Protein AF-A0A661YJB2-F1 (afdb_monomer)

Nearest PDB structures (foldseek):
  7ylz-assembly1_A  TM=9.398E-01  e=4.877E-23  Streptomyces sp. RM72
  7ylz-assembly2_B  TM=9.406E-01  e=2.142E-22  Streptomyces sp. RM72
  1ct9-assembly1_D  TM=8.701E-01  e=1.507E-20  Escherichia coli
  1ct9-assembly1_A  TM=8.565E-01  e=1.475E-19  Escherichia coli
  6gq3-assembly2_B  TM=8.354E-01  e=5.606E-18  Homo sapiens

Sequence (244 aa):
MCGIAGIVDFHNNKPGIDIVKSMLQSISYRGPDECGIYHSRNATMGNVRLSIIDLVSGQQPLSDLTDRYWIVFNGEIFNFKELRQELEKDGCKLRTQSDTEVLVQLYARYGKECLGKLNGQFAFAIWDKQKEELFIARDRVGIRPLFYNITNGVFSFASEIKALFQQKSVNRELQAESLAQIYTFWSAITPNTAFKDIFELSPGHYLVFNKDGLKIEKYWELEFDNRYESLSFNDALEQFNELL

Radius of gyration: 18.96 Å; Cα contacts (8 Å, |Δi|>4): 510; chains: 1; bounding box: 47×52×45 Å

Mean predicted aligned error: 4.59 Å

Secondary structure (DSSP, 8-state):
--EEEEEEESSSS---HHHHHHHHHHTGGG-BSEEEEEE-SSEEEEEEE---S-TTT--SSEE-TTS-EEEEEEEEETTHHHHHHHHHHTT---SSS-HHHHHHHHHHHHGGGGGGG--EEEEEEEEETTTTEEEEEE-TT--S--EEEEETTEEEEESSHHHHTTSTTS---B-HHHHHHHHHHSSPPTTB-SBTTEEEPPTTEEEEEETTEEEEEE-------GGGTT--HHHHHHHHHHH-

Solvent-accessible surface area (backbone atoms only — not comparable to full-atom values): 13125 Å² total; per-residue (Å²): 90,36,27,32,34,30,33,38,21,80,81,79,54,60,32,55,61,68,46,48,52,49,20,41,59,73,42,27,88,36,5,79,77,43,77,29,71,42,80,52,59,38,39,23,38,22,29,16,33,45,76,80,65,44,84,82,62,50,65,47,48,37,58,29,99,80,68,42,40,39,34,32,69,20,65,51,51,75,51,33,68,61,54,38,50,55,44,42,76,74,68,49,82,78,92,55,82,24,47,67,54,46,50,41,45,40,33,74,74,48,46,79,66,35,61,81,73,65,45,58,42,25,23,37,40,35,38,33,67,84,79,56,33,38,39,35,42,30,20,65,83,38,80,29,55,42,28,35,35,70,54,95,79,30,40,36,39,19,43,45,67,75,27,55,59,55,40,90,83,51,65,92,45,71,27,69,69,29,42,53,34,28,77,72,70,78,41,41,65,70,43,48,31,59,34,48,77,36,33,35,66,42,47,8,23,35,36,40,40,41,96,92,44,80,48,75,48,76,81,47,77,91,79,91,68,72,86,60,74,84,56,51,71,67,58,48,50,51,55,51,62,74,73,109

pLDDT: mean 93.57, std 7.4, range [60.22, 98.88]

Structure (mmCIF, N/CA/C/O backbone):
data_AF-A0A661YJB2-F1
#
_entry.id   AF-A0A661YJB2-F1
#
loop_
_atom_site.group_PDB
_atom_site.id
_atom_site.type_symbol
_atom_site.label_atom_id
_atom_site.label_alt_id
_atom_site.label_comp_id
_atom_site.label_asym_id
_atom_site.label_entity_id
_atom_site.label_seq_id
_atom_site.pdbx_PDB_ins_code
_atom_site.Cartn_x
_atom_site.Cartn_y
_atom_site.Cartn_z
_atom_site.occupancy
_atom_site.B_iso_or_equiv
_atom_site.auth_seq_id
_atom_site.auth_comp_id
_atom_site.auth_asym_id
_atom_site.auth_atom_id
_atom_site.pdbx_PDB_model_num
ATOM 1 N N . MET A 1 1 ? 8.022 -7.456 9.785 1.00 79.69 1 MET A N 1
ATOM 2 C CA . MET A 1 1 ? 7.247 -6.375 9.127 1.00 79.69 1 MET A CA 1
ATOM 3 C C . MET A 1 1 ? 6.278 -7.044 8.179 1.00 79.69 1 MET A C 1
ATOM 5 O O . MET A 1 1 ? 6.774 -7.778 7.356 1.00 79.69 1 MET A O 1
ATOM 9 N N . CYS A 1 2 ? 4.972 -6.803 8.203 1.00 91.62 2 CYS A N 1
ATOM 10 C CA . CYS A 1 2 ? 4.044 -7.462 7.267 1.00 91.62 2 CYS A CA 1
ATOM 11 C C . CYS A 1 2 ? 4.393 -7.204 5.787 1.00 91.62 2 CYS A C 1
ATOM 13 O O . CYS A 1 2 ? 4.967 -6.177 5.458 1.00 91.62 2 CYS A O 1
ATOM 15 N N . GLY A 1 3 ? 4.061 -8.102 4.868 1.00 96.62 3 GLY A N 1
ATOM 16 C CA . GLY A 1 3 ? 4.155 -7.870 3.422 1.00 96.62 3 GLY A CA 1
ATOM 17 C C . GLY A 1 3 ? 2.764 -7.818 2.810 1.00 96.62 3 GLY A C 1
ATOM 18 O O . GLY A 1 3 ? 1.914 -8.602 3.211 1.00 96.62 3 GLY A O 1
ATOM 19 N N . ILE A 1 4 ? 2.531 -6.930 1.848 1.00 98.38 4 ILE A N 1
ATOM 20 C CA . ILE A 1 4 ? 1.269 -6.854 1.098 1.00 98.38 4 ILE A CA 1
ATOM 21 C C . ILE A 1 4 ? 1.524 -7.073 -0.388 1.00 98.38 4 ILE A C 1
ATOM 23 O O . ILE A 1 4 ? 2.594 -6.720 -0.891 1.00 98.38 4 ILE A O 1
ATOM 27 N N . ALA A 1 5 ? 0.552 -7.659 -1.080 1.00 98.50 5 ALA A N 1
ATOM 28 C CA . ALA A 1 5 ? 0.568 -7.830 -2.527 1.00 98.50 5 ALA A CA 1
ATOM 29 C C . ALA A 1 5 ? -0.856 -7.890 -3.086 1.00 98.50 5 ALA A C 1
ATOM 31 O O . ALA A 1 5 ? -1.776 -8.350 -2.409 1.00 98.50 5 ALA A O 1
ATOM 32 N N . GLY A 1 6 ? -1.040 -7.481 -4.337 1.00 97.94 6 GLY A N 1
ATOM 33 C CA . GLY A 1 6 ? -2.331 -7.611 -4.995 1.00 97.94 6 GLY A CA 1
ATOM 34 C C . GLY A 1 6 ? -2.306 -7.307 -6.483 1.00 97.94 6 GLY A C 1
ATOM 35 O O . GLY A 1 6 ? -1.339 -6.761 -7.012 1.00 97.94 6 GLY A O 1
ATOM 36 N N . ILE A 1 7 ? -3.388 -7.708 -7.145 1.00 97.25 7 ILE A N 1
ATOM 37 C CA . ILE A 1 7 ? -3.630 -7.580 -8.579 1.00 97.25 7 ILE A CA 1
ATOM 38 C C . ILE A 1 7 ? -5.062 -7.091 -8.795 1.00 97.25 7 ILE A C 1
ATOM 40 O O . ILE A 1 7 ? -5.995 -7.626 -8.189 1.00 97.25 7 ILE A O 1
ATOM 44 N N . VAL A 1 8 ? -5.227 -6.127 -9.701 1.00 96.81 8 VAL A N 1
ATOM 45 C CA . VAL A 1 8 ? -6.521 -5.686 -10.230 1.00 96.81 8 VAL A CA 1
ATOM 46 C C . VAL A 1 8 ? -6.528 -5.828 -11.751 1.00 96.81 8 VAL A C 1
ATOM 48 O O . VAL A 1 8 ? -5.632 -5.328 -12.430 1.00 96.81 8 VAL A O 1
ATOM 51 N N . ASP A 1 9 ? -7.534 -6.525 -12.278 1.00 94.12 9 ASP A N 1
ATOM 52 C CA . ASP A 1 9 ? -7.708 -6.808 -13.708 1.00 94.12 9 ASP A CA 1
ATOM 53 C C . ASP A 1 9 ? -9.186 -6.655 -14.103 1.00 94.12 9 ASP A C 1
ATOM 55 O O . ASP A 1 9 ? -10.029 -7.469 -13.720 1.00 94.12 9 ASP A O 1
ATOM 59 N N . PHE A 1 10 ? -9.485 -5.622 -14.897 1.00 89.44 10 PHE A N 1
ATOM 60 C CA . PHE A 1 10 ? -10.825 -5.348 -15.431 1.00 89.44 10 PHE A CA 1
ATOM 61 C C . PHE A 1 10 ? -11.110 -6.043 -16.772 1.00 89.44 10 PHE A C 1
ATOM 63 O O . PHE A 1 10 ? -12.262 -6.108 -17.201 1.00 89.44 10 PHE A O 1
ATOM 70 N N . HIS A 1 11 ? -10.086 -6.558 -17.456 1.00 81.88 11 HIS A N 1
ATOM 71 C CA . HIS A 1 11 ? -10.212 -7.099 -18.808 1.00 81.88 11 HIS A CA 1
ATOM 72 C C . HIS A 1 11 ? -10.556 -8.589 -18.792 1.00 81.88 11 HIS A C 1
ATOM 74 O O . HIS A 1 11 ? -11.517 -9.007 -19.440 1.00 81.88 11 HIS A O 1
ATOM 80 N N . ASN A 1 12 ? -9.823 -9.396 -18.020 1.00 72.94 12 ASN A N 1
ATOM 81 C CA . ASN A 1 12 ? -10.020 -10.851 -18.006 1.00 72.94 12 ASN A CA 1
ATOM 82 C C . ASN A 1 12 ? -10.929 -11.342 -16.867 1.00 72.94 12 ASN A C 1
ATOM 84 O O . ASN A 1 12 ? -11.208 -12.540 -16.794 1.00 72.94 12 ASN A O 1
ATOM 88 N N . ASN A 1 13 ? -11.422 -10.438 -16.002 1.00 63.94 13 ASN A N 1
ATOM 89 C CA . ASN A 1 13 ? -12.359 -10.713 -14.895 1.00 63.94 13 ASN A CA 1
ATOM 90 C C . ASN A 1 13 ? -11.939 -11.883 -13.972 1.00 63.94 13 ASN A C 1
ATOM 92 O O . ASN A 1 13 ? -12.793 -12.548 -13.379 1.00 63.94 13 ASN A O 1
ATOM 96 N N . LYS A 1 14 ? -10.636 -12.193 -13.901 1.00 68.62 14 LYS A N 1
ATOM 97 C CA . LYS A 1 14 ? -10.064 -13.259 -13.065 1.00 68.62 14 LYS A CA 1
ATOM 98 C C . LYS A 1 14 ? -8.655 -12.874 -12.601 1.00 68.62 14 LYS A C 1
ATOM 100 O O . LYS A 1 14 ? -7.675 -13.407 -13.128 1.00 68.62 14 LYS A O 1
ATOM 105 N N . PRO A 1 15 ? -8.520 -11.980 -11.608 1.00 72.44 15 PRO A N 1
ATOM 106 C CA . PRO A 1 15 ? -7.233 -11.737 -10.971 1.00 72.44 15 PRO A CA 1
ATOM 107 C C . PRO A 1 15 ? -6.724 -13.057 -10.378 1.00 72.44 15 PRO A C 1
ATOM 109 O O . PRO A 1 15 ? -7.391 -13.693 -9.558 1.00 72.44 15 PRO A O 1
ATOM 112 N N . GLY A 1 16 ? -5.554 -13.504 -10.834 1.00 81.81 16 GLY A N 1
ATOM 113 C CA . GLY A 1 16 ? -5.042 -14.838 -10.529 1.00 81.81 16 GLY A CA 1
ATOM 114 C C . GLY A 1 16 ? -4.732 -15.011 -9.044 1.00 81.81 16 GLY A C 1
ATOM 115 O O . GLY A 1 16 ? -3.684 -14.561 -8.585 1.00 81.81 16 GLY A O 1
ATOM 116 N N . ILE A 1 17 ? -5.610 -15.705 -8.307 1.00 92.69 17 ILE A N 1
ATOM 117 C CA . ILE A 1 17 ? -5.379 -16.088 -6.902 1.00 92.69 17 ILE A CA 1
ATOM 118 C C . ILE A 1 17 ? -4.025 -16.780 -6.750 1.00 92.69 17 ILE A C 1
ATOM 120 O O . ILE A 1 17 ? -3.274 -16.460 -5.834 1.00 92.69 17 ILE A O 1
ATOM 124 N N . ASP A 1 18 ? -3.692 -17.690 -7.664 1.00 94.38 18 ASP A N 1
ATOM 125 C CA . ASP A 1 18 ? -2.432 -18.431 -7.610 1.00 94.38 18 ASP A CA 1
ATOM 126 C C . ASP A 1 18 ? -1.216 -17.528 -7.824 1.00 94.38 18 ASP A C 1
ATOM 128 O O . ASP A 1 18 ? -0.192 -17.720 -7.176 1.00 94.38 18 ASP A O 1
ATOM 132 N N . ILE A 1 19 ? -1.349 -16.484 -8.649 1.00 95.12 19 ILE A N 1
ATOM 133 C CA . ILE A 1 19 ? -0.287 -15.492 -8.830 1.00 95.12 19 ILE A CA 1
ATOM 134 C C . ILE A 1 19 ? -0.084 -14.729 -7.523 1.00 95.12 19 ILE A C 1
ATOM 136 O O . ILE A 1 19 ? 1.041 -14.669 -7.038 1.00 95.12 19 ILE A O 1
ATOM 140 N N . VAL A 1 20 ? -1.152 -14.215 -6.901 1.00 97.06 20 VAL A N 1
ATOM 141 C CA . VAL A 1 20 ? -1.042 -13.505 -5.614 1.00 97.06 20 VAL A CA 1
ATOM 142 C C . VAL A 1 20 ? -0.500 -14.421 -4.513 1.00 97.06 20 VAL A C 1
ATOM 144 O O . VAL A 1 20 ? 0.343 -13.989 -3.733 1.00 97.06 20 VAL A O 1
ATOM 147 N N . LYS A 1 21 ? -0.869 -15.708 -4.481 1.00 96.75 21 LYS A N 1
ATOM 148 C CA . LYS A 1 21 ? -0.242 -16.690 -3.578 1.00 96.75 21 LYS A CA 1
ATOM 149 C C . LYS A 1 21 ? 1.268 -16.780 -3.796 1.00 96.75 21 LYS A C 1
ATOM 151 O O . LYS A 1 21 ? 2.014 -16.714 -2.823 1.00 96.75 21 LYS A O 1
ATOM 156 N N . SER A 1 22 ? 1.731 -16.882 -5.043 1.00 97.25 22 SER A N 1
ATOM 157 C CA . SER A 1 22 ? 3.167 -16.884 -5.356 1.00 97.25 22 SER A CA 1
ATOM 158 C C . SER A 1 22 ? 3.845 -15.564 -4.975 1.00 97.25 22 SER A C 1
ATOM 160 O O . SER A 1 22 ? 4.950 -15.582 -4.428 1.00 97.25 22 SER A O 1
ATOM 162 N N . MET A 1 23 ? 3.184 -14.420 -5.201 1.00 98.00 23 MET A N 1
ATOM 163 C CA . MET A 1 23 ? 3.665 -13.100 -4.773 1.00 98.00 23 MET A CA 1
ATOM 164 C C . MET A 1 23 ? 3.906 -13.090 -3.262 1.00 98.00 23 MET A C 1
ATOM 166 O O . MET A 1 23 ? 5.022 -12.807 -2.829 1.00 98.00 23 MET A O 1
ATOM 170 N N . LEU A 1 24 ? 2.898 -13.475 -2.474 1.00 97.81 24 LEU A N 1
ATOM 171 C CA . LEU A 1 24 ? 2.963 -13.542 -1.013 1.00 97.81 24 LEU A CA 1
ATOM 172 C C . LEU A 1 24 ? 4.014 -14.542 -0.525 1.00 97.81 24 LEU A C 1
ATOM 174 O O . LEU A 1 24 ? 4.786 -14.221 0.373 1.00 97.81 24 LEU A O 1
ATOM 178 N N . GLN A 1 25 ? 4.114 -15.715 -1.155 1.00 96.94 25 GLN A N 1
ATOM 179 C CA . GLN A 1 25 ? 5.126 -16.716 -0.819 1.00 96.94 25 GLN A CA 1
ATOM 180 C C . GLN A 1 25 ? 6.550 -16.172 -0.998 1.00 96.94 25 GLN A C 1
ATOM 182 O O . GLN A 1 25 ? 7.409 -16.434 -0.159 1.00 96.94 25 GLN A O 1
ATOM 187 N N . SER A 1 26 ? 6.803 -15.381 -2.046 1.00 97.69 26 SER A N 1
ATOM 188 C CA . SER A 1 26 ? 8.125 -14.786 -2.288 1.00 97.69 26 SER A CA 1
ATOM 189 C C . SER A 1 26 ? 8.539 -13.764 -1.221 1.00 97.69 26 SER A C 1
ATOM 191 O O . SER A 1 26 ? 9.731 -13.534 -1.014 1.00 97.69 26 SER A O 1
ATOM 193 N N . ILE A 1 27 ? 7.569 -13.169 -0.520 1.00 97.25 27 ILE A N 1
ATOM 194 C CA . ILE A 1 27 ? 7.787 -12.184 0.546 1.00 97.25 27 ILE A CA 1
ATOM 195 C C . ILE A 1 27 ? 7.417 -12.721 1.935 1.00 97.25 27 ILE A C 1
ATOM 197 O O . ILE A 1 27 ? 7.373 -11.945 2.883 1.00 97.25 27 ILE A O 1
ATOM 201 N N . SER A 1 28 ? 7.196 -14.029 2.090 1.00 96.00 28 SER A N 1
ATOM 202 C CA . SER A 1 28 ? 6.707 -14.650 3.335 1.00 96.00 28 SER A CA 1
ATOM 203 C C . SER A 1 28 ? 7.589 -14.379 4.554 1.00 96.00 28 SER A C 1
ATOM 205 O O . SER A 1 28 ? 7.083 -14.187 5.653 1.00 96.00 28 SER A O 1
ATOM 207 N N . TYR A 1 29 ? 8.901 -14.258 4.348 1.00 94.81 29 TYR A N 1
ATOM 208 C CA . TYR A 1 29 ? 9.882 -13.927 5.386 1.00 94.81 29 TYR A CA 1
ATOM 209 C C . TYR A 1 29 ? 9.594 -12.605 6.122 1.00 94.81 29 TYR A C 1
ATOM 211 O O . TYR A 1 29 ? 10.070 -12.394 7.234 1.00 94.81 29 TYR A O 1
ATOM 219 N N . ARG A 1 30 ? 8.820 -11.704 5.504 1.00 94.12 30 ARG A N 1
ATOM 220 C CA . ARG A 1 30 ? 8.368 -10.450 6.109 1.00 94.12 30 ARG A CA 1
ATOM 221 C C . ARG A 1 30 ? 7.406 -10.715 7.278 1.00 94.12 30 ARG A C 1
ATOM 223 O O . ARG A 1 30 ? 7.523 -10.084 8.335 1.00 94.12 30 ARG A O 1
ATOM 230 N N . GLY A 1 31 ? 6.492 -11.665 7.091 1.00 89.44 31 GLY A N 1
ATOM 231 C CA . GLY A 1 31 ? 5.415 -11.996 8.017 1.00 89.44 31 GLY A CA 1
ATOM 232 C C . GLY A 1 31 ? 5.154 -13.501 8.078 1.00 89.44 31 GLY A C 1
ATOM 233 O O . GLY A 1 31 ? 4.246 -13.971 7.399 1.00 89.44 31 GLY A O 1
ATOM 234 N N . PRO A 1 32 ? 5.949 -14.255 8.854 1.00 85.62 32 PRO A N 1
ATOM 235 C CA . PRO A 1 32 ? 5.877 -15.714 8.886 1.00 85.62 32 PRO A CA 1
ATOM 236 C C . PRO A 1 32 ? 4.665 -16.270 9.649 1.00 85.62 32 PRO A C 1
ATOM 238 O O . PRO A 1 32 ? 4.420 -17.472 9.563 1.00 85.62 32 PRO A O 1
ATOM 241 N N . ASP A 1 33 ? 3.925 -15.439 10.387 1.00 85.56 33 ASP A N 1
ATOM 242 C CA . ASP A 1 33 ? 2.924 -15.921 11.345 1.00 85.56 33 ASP A CA 1
ATOM 243 C C . ASP A 1 33 ? 1.587 -16.238 10.674 1.00 85.56 33 ASP A C 1
ATOM 245 O O . ASP A 1 33 ? 0.952 -17.242 10.989 1.00 85.56 33 ASP A O 1
ATOM 249 N N . GLU A 1 34 ? 1.149 -15.391 9.739 1.00 85.69 34 GLU A N 1
ATOM 250 C CA . GLU A 1 34 ? -0.146 -15.546 9.073 1.00 85.69 34 GLU A CA 1
ATOM 251 C C . GLU A 1 34 ? -0.078 -15.129 7.602 1.00 85.69 34 GLU A C 1
ATOM 253 O O . GLU A 1 34 ? 0.704 -14.261 7.210 1.00 85.69 34 GLU A O 1
ATOM 258 N N . CYS A 1 35 ? -0.947 -15.721 6.785 1.00 91.62 35 CYS A N 1
ATOM 259 C CA . CYS A 1 35 ? -1.147 -15.356 5.389 1.00 91.62 35 CYS A CA 1
ATOM 260 C C . CYS A 1 35 ? -2.645 -15.336 5.090 1.00 91.62 35 CYS A C 1
ATOM 262 O O . CYS A 1 35 ? -3.350 -16.298 5.401 1.00 91.62 35 CYS A O 1
ATOM 264 N N . GLY A 1 36 ? -3.121 -14.259 4.472 1.00 94.44 36 GLY A N 1
ATOM 265 C CA . GLY A 1 36 ? -4.521 -14.104 4.103 1.00 94.44 36 GLY A CA 1
ATOM 266 C C . GLY A 1 36 ? -4.681 -13.560 2.693 1.00 94.44 36 GLY A C 1
ATOM 267 O O . GLY A 1 36 ? -3.819 -12.847 2.175 1.00 94.44 36 GLY A O 1
ATOM 268 N N . ILE A 1 37 ? -5.800 -13.918 2.061 1.00 96.69 37 ILE A N 1
ATOM 269 C CA . ILE A 1 37 ? -6.153 -13.487 0.709 1.00 96.69 37 ILE A CA 1
ATOM 270 C C . ILE A 1 37 ? -7.626 -13.105 0.671 1.00 96.69 37 ILE A C 1
ATOM 272 O O . ILE A 1 37 ? -8.501 -13.872 1.064 1.00 96.69 37 ILE A O 1
ATOM 276 N N . TYR A 1 38 ? -7.877 -11.935 0.110 1.00 96.88 38 TYR A N 1
ATOM 277 C CA . TYR A 1 38 ? -9.169 -11.469 -0.338 1.00 96.88 38 TYR A CA 1
ATOM 278 C C . TYR A 1 38 ? -9.232 -11.628 -1.855 1.00 96.88 38 TYR A C 1
ATOM 280 O O . TYR A 1 38 ? -8.298 -11.264 -2.575 1.00 96.88 38 TYR A O 1
ATOM 288 N N . HIS A 1 39 ? -10.346 -12.163 -2.343 1.00 95.44 39 HIS A N 1
ATOM 289 C CA . HIS A 1 39 ? -10.580 -12.366 -3.762 1.00 95.44 39 HIS A CA 1
ATOM 290 C C . HIS A 1 39 ? -11.987 -11.926 -4.151 1.00 95.44 39 HIS A C 1
ATOM 292 O O . HIS A 1 39 ? -12.970 -12.221 -3.472 1.00 95.44 39 HIS A O 1
ATOM 298 N N . SER A 1 40 ? -12.068 -11.248 -5.288 1.00 93.50 40 SER A N 1
ATOM 299 C CA . SER A 1 40 ? -13.297 -10.837 -5.948 1.00 93.50 40 SER A CA 1
ATOM 300 C C . SER A 1 40 ? -13.124 -10.909 -7.463 1.00 93.50 40 SER A C 1
ATOM 302 O O . SER A 1 40 ? -12.059 -11.265 -7.965 1.00 93.50 40 SER A O 1
ATOM 304 N N . ARG A 1 41 ? -14.173 -10.534 -8.200 1.00 91.56 41 ARG A N 1
ATOM 305 C CA . ARG A 1 41 ? -14.190 -10.565 -9.666 1.00 91.56 41 ARG A CA 1
ATOM 306 C C . ARG A 1 41 ? -13.016 -9.817 -10.311 1.00 91.56 41 ARG A C 1
ATOM 308 O O . ARG A 1 41 ? -12.425 -10.347 -11.242 1.00 91.56 41 ARG A O 1
ATOM 315 N N . ASN A 1 42 ? -12.690 -8.621 -9.817 1.00 94.81 42 ASN A N 1
ATOM 316 C CA . ASN A 1 42 ? -11.701 -7.736 -10.448 1.00 94.81 42 ASN A CA 1
ATOM 317 C C . ASN A 1 42 ? -10.451 -7.507 -9.595 1.00 94.81 42 ASN A C 1
ATOM 319 O O . ASN A 1 42 ? -9.442 -7.072 -10.136 1.00 94.81 42 ASN A O 1
ATOM 323 N N . ALA A 1 43 ? -10.475 -7.835 -8.298 1.00 96.62 43 ALA A N 1
ATOM 324 C CA . ALA A 1 43 ? -9.329 -7.667 -7.406 1.00 96.62 43 ALA A CA 1
ATOM 325 C C . ALA A 1 43 ? -9.011 -8.931 -6.596 1.00 96.62 43 ALA A C 1
ATOM 327 O O . ALA A 1 43 ? -9.908 -9.538 -6.002 1.00 96.62 43 ALA A O 1
ATOM 328 N N . THR A 1 44 ? -7.722 -9.263 -6.510 1.00 97.62 44 THR A N 1
ATOM 329 C CA . THR A 1 44 ? -7.161 -10.194 -5.522 1.00 97.62 44 THR A CA 1
ATOM 330 C C . THR A 1 44 ? -6.074 -9.467 -4.749 1.00 97.62 44 THR A C 1
ATOM 332 O O . THR A 1 44 ? -5.139 -8.948 -5.350 1.00 97.62 44 THR A O 1
ATOM 335 N N . MET A 1 45 ? -6.158 -9.449 -3.424 1.00 97.81 45 MET A N 1
ATOM 336 C CA . MET A 1 45 ? -5.154 -8.829 -2.558 1.00 97.81 45 MET A CA 1
ATOM 337 C C . MET A 1 45 ? -4.881 -9.735 -1.372 1.00 97.81 45 MET A C 1
ATOM 339 O O . MET A 1 45 ? -5.752 -10.492 -0.95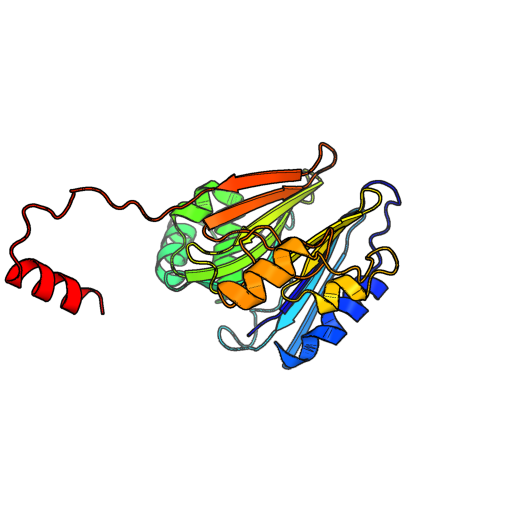2 1.00 97.81 45 MET A O 1
ATOM 343 N N . GLY A 1 46 ? -3.695 -9.648 -0.800 1.00 97.31 46 GLY A N 1
ATOM 344 C CA . GLY A 1 46 ? -3.378 -10.389 0.403 1.00 97.31 46 GLY A CA 1
ATOM 345 C C . GLY A 1 46 ? -2.182 -9.827 1.136 1.00 97.31 46 GLY A C 1
ATOM 346 O O . GLY A 1 46 ? -1.537 -8.864 0.704 1.00 97.31 46 GLY A O 1
ATOM 347 N N . ASN A 1 47 ? -1.895 -10.455 2.263 1.00 96.62 47 ASN A N 1
ATOM 348 C CA . ASN A 1 47 ? -0.793 -10.082 3.123 1.00 96.62 47 ASN A CA 1
ATOM 349 C C . ASN A 1 47 ? -0.152 -11.312 3.764 1.00 96.62 47 ASN A C 1
ATOM 351 O O 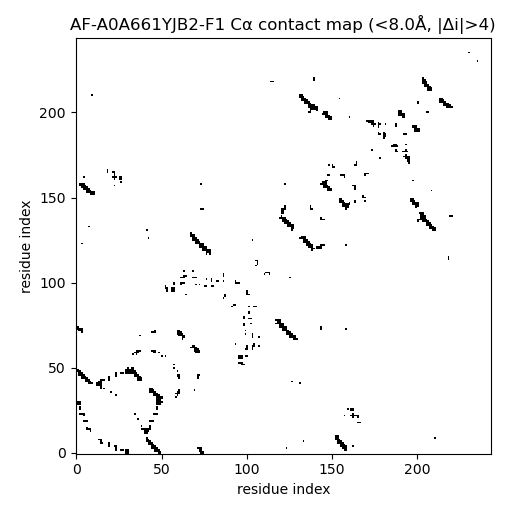. ASN A 1 47 ? -0.787 -12.346 3.955 1.00 96.62 47 ASN A O 1
ATOM 355 N N . VAL A 1 48 ? 1.106 -11.139 4.145 1.00 94.00 48 VAL A N 1
ATOM 356 C CA . VAL A 1 48 ? 1.832 -11.986 5.089 1.00 94.00 48 VAL A CA 1
ATOM 357 C C . VAL A 1 48 ? 2.088 -11.153 6.338 1.00 94.00 48 VAL A C 1
ATOM 359 O O . VAL A 1 48 ? 2.505 -9.997 6.231 1.00 94.00 48 VAL A O 1
ATOM 362 N N . ARG A 1 49 ? 1.775 -11.671 7.523 1.00 86.00 49 ARG A N 1
ATOM 363 C CA . ARG A 1 49 ? 1.719 -10.882 8.760 1.00 86.00 49 ARG A CA 1
ATOM 364 C C . ARG A 1 49 ? 2.801 -11.308 9.743 1.00 86.00 49 ARG A C 1
ATOM 366 O O . ARG A 1 49 ? 3.010 -12.494 9.970 1.00 86.00 49 ARG A O 1
ATOM 373 N N . LEU A 1 50 ? 3.494 -10.320 10.306 1.00 82.38 50 LEU A N 1
ATOM 374 C CA . LEU A 1 50 ? 4.255 -10.484 11.543 1.00 82.38 50 LEU A CA 1
ATOM 375 C C . LEU A 1 50 ? 3.376 -9.912 12.653 1.00 82.38 50 LEU A C 1
ATOM 377 O O . LEU A 1 50 ? 3.058 -8.722 12.632 1.00 82.38 50 LEU A O 1
ATOM 381 N N . SER A 1 51 ? 2.941 -10.758 13.570 1.00 76.50 51 SER A N 1
ATOM 382 C CA . SER A 1 51 ? 1.944 -10.422 14.576 1.00 76.50 51 SER A CA 1
ATOM 383 C C . SER A 1 51 ? 2.601 -9.629 15.708 1.00 76.50 51 SER A C 1
ATOM 385 O O . SER A 1 51 ? 3.194 -10.203 16.614 1.00 76.50 51 SER A O 1
ATOM 387 N N . ILE A 1 52 ? 2.526 -8.294 15.637 1.00 67.00 52 ILE A N 1
ATOM 388 C CA . ILE A 1 52 ? 3.066 -7.379 16.664 1.00 67.00 52 ILE A CA 1
ATOM 389 C C . ILE A 1 52 ? 1.936 -6.803 17.536 1.00 67.00 52 ILE A C 1
ATOM 391 O O . ILE A 1 52 ? 2.015 -6.850 18.760 1.00 67.00 52 ILE A O 1
ATOM 395 N N . ILE A 1 53 ? 0.864 -6.297 16.914 1.00 61.81 53 ILE A N 1
ATOM 396 C CA . ILE A 1 53 ? -0.314 -5.719 17.586 1.00 61.81 53 ILE A CA 1
ATOM 397 C C . ILE A 1 53 ? -1.532 -6.605 17.315 1.00 61.81 53 ILE A C 1
ATOM 399 O O . ILE A 1 53 ? -1.774 -6.961 16.163 1.00 61.81 53 ILE A O 1
ATOM 403 N N . ASP A 1 54 ? -2.301 -6.919 18.364 1.00 60.22 54 ASP A N 1
ATOM 404 C CA . ASP A 1 54 ? -3.506 -7.768 18.331 1.00 60.22 54 ASP A CA 1
ATOM 405 C C . ASP A 1 54 ? -3.260 -9.143 17.681 1.00 60.22 54 ASP A C 1
ATOM 407 O O . ASP A 1 54 ? -3.600 -9.403 16.526 1.00 60.22 54 ASP A O 1
ATOM 411 N N . LEU A 1 55 ? -2.646 -10.044 18.450 1.00 63.97 55 LEU A N 1
ATOM 412 C CA . LEU A 1 55 ? -2.251 -11.386 18.007 1.00 63.97 55 LEU A CA 1
ATOM 413 C C . LEU A 1 55 ? -3.430 -12.287 17.599 1.00 63.97 55 LEU A C 1
ATOM 415 O O . LEU A 1 55 ? -3.189 -13.326 16.997 1.00 63.97 55 LEU A O 1
ATOM 419 N N . VAL A 1 56 ? -4.673 -11.929 17.942 1.00 62.41 56 VAL A N 1
ATOM 420 C CA . VAL A 1 56 ? -5.825 -12.841 17.849 1.00 62.41 56 VAL A CA 1
ATOM 421 C C . VAL A 1 56 ? -6.846 -12.382 16.811 1.00 62.41 56 VAL A C 1
ATOM 423 O O . VAL A 1 56 ? -7.336 -13.214 16.054 1.00 62.41 56 VAL A O 1
ATOM 426 N N . SER A 1 57 ? -7.165 -11.083 16.742 1.00 70.94 57 SER A N 1
ATOM 427 C CA . SER A 1 57 ? -8.197 -10.564 15.827 1.00 70.94 57 SER A CA 1
ATOM 428 C C . SER A 1 57 ? -7.681 -9.665 14.703 1.00 70.94 57 SER A C 1
ATOM 430 O O . SER A 1 57 ? -8.457 -9.286 13.830 1.00 70.94 57 SER A O 1
ATOM 432 N N . GLY A 1 58 ? -6.380 -9.363 14.660 1.00 69.75 58 GLY A N 1
ATOM 433 C CA . GLY A 1 58 ? -5.761 -8.505 13.639 1.00 69.75 58 GLY A CA 1
ATOM 434 C C . GLY A 1 58 ? -5.525 -9.167 12.275 1.00 69.75 58 GLY A C 1
ATOM 435 O O . GLY A 1 58 ? -4.630 -8.740 11.541 1.00 69.75 58 GLY A O 1
ATOM 436 N N . GLN A 1 59 ? -6.267 -10.228 11.953 1.00 84.44 59 GLN A N 1
ATOM 437 C CA . GLN A 1 59 ? -6.112 -10.977 10.709 1.00 84.44 59 GLN A CA 1
ATOM 438 C C . GLN A 1 59 ? -6.488 -10.109 9.511 1.00 84.44 59 GLN A C 1
ATOM 440 O O . GLN A 1 59 ? -7.463 -9.358 9.528 1.00 84.44 59 GLN A O 1
ATOM 445 N N . GLN A 1 60 ? -5.690 -10.227 8.459 1.00 88.94 60 GLN A N 1
ATOM 446 C CA . GLN A 1 60 ? -5.855 -9.480 7.223 1.00 88.94 60 GLN A CA 1
ATOM 447 C C . GLN A 1 60 ? -5.964 -10.456 6.040 1.00 88.94 60 GLN A C 1
ATOM 449 O O . GLN A 1 60 ? -5.463 -11.579 6.147 1.00 88.94 60 GLN A O 1
ATOM 454 N N . PRO A 1 61 ? -6.575 -10.053 4.912 1.00 95.25 61 PRO A N 1
ATOM 455 C CA . PRO A 1 61 ? -7.244 -8.770 4.676 1.00 95.25 61 PRO A CA 1
ATOM 456 C C . PRO A 1 61 ? -8.477 -8.565 5.561 1.00 95.25 61 PRO A C 1
ATOM 458 O O . PRO A 1 61 ? -9.214 -9.514 5.820 1.00 95.25 61 PRO A O 1
ATOM 461 N N . LEU A 1 62 ? -8.695 -7.332 6.020 1.00 95.31 62 LEU A N 1
ATOM 462 C CA . LEU A 1 62 ? -9.787 -6.987 6.936 1.00 95.31 62 LEU A CA 1
ATOM 463 C C . LEU A 1 62 ? -10.839 -6.136 6.218 1.00 95.31 62 LEU A C 1
ATOM 465 O O . LEU A 1 62 ? -10.494 -5.324 5.361 1.00 95.31 62 LEU A O 1
ATOM 469 N N . SER A 1 63 ? -12.115 -6.305 6.556 1.00 96.94 63 SER A N 1
ATOM 470 C CA . SER A 1 63 ? -13.196 -5.494 5.997 1.00 96.94 63 SER A CA 1
ATOM 471 C C . SER A 1 63 ? -13.635 -4.363 6.927 1.00 96.94 63 SER A C 1
ATOM 473 O O . SER A 1 63 ? -13.465 -4.431 8.151 1.00 96.94 63 SER A O 1
ATOM 475 N N . ASP A 1 64 ? -14.258 -3.333 6.353 1.00 96.56 64 ASP A N 1
ATOM 476 C CA . ASP A 1 64 ? -15.066 -2.391 7.125 1.00 96.56 64 ASP A CA 1
ATOM 477 C C . ASP A 1 64 ? -16.338 -3.061 7.697 1.00 96.56 64 ASP A C 1
ATOM 479 O O . ASP A 1 64 ? -16.617 -4.233 7.438 1.00 96.56 64 ASP A O 1
ATOM 483 N N . LEU A 1 65 ? -17.141 -2.327 8.483 1.00 95.19 65 LEU A N 1
ATOM 484 C CA . LEU A 1 65 ? -18.353 -2.898 9.099 1.00 95.19 65 LEU A CA 1
ATOM 485 C C . LEU A 1 65 ? -19.427 -3.294 8.072 1.00 95.19 65 LEU A C 1
ATOM 487 O O . LEU A 1 65 ? -20.328 -4.057 8.413 1.00 95.19 65 LEU A O 1
ATOM 491 N N . THR A 1 66 ? -19.352 -2.777 6.84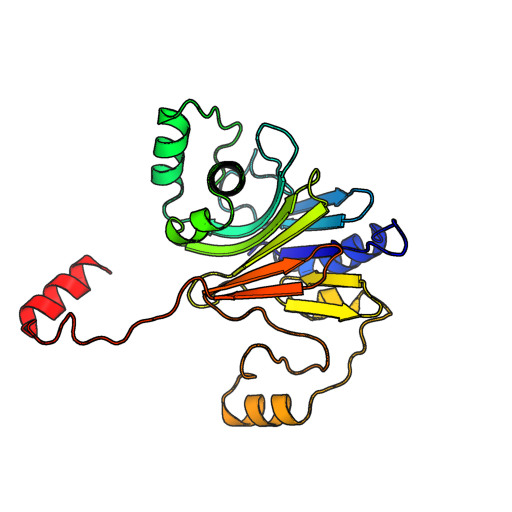2 1.00 95.81 66 THR A N 1
ATOM 492 C CA . THR A 1 66 ? -20.327 -3.038 5.773 1.00 95.81 66 THR A CA 1
ATOM 493 C C . THR A 1 66 ? -19.862 -4.074 4.747 1.00 95.81 66 THR A C 1
ATOM 495 O O . THR A 1 66 ? -20.585 -4.356 3.791 1.00 95.81 66 THR A O 1
ATOM 498 N N . ASP A 1 67 ? -18.661 -4.640 4.918 1.00 96.06 67 ASP A N 1
ATOM 499 C CA . ASP A 1 67 ? -18.008 -5.540 3.959 1.00 96.06 67 ASP A CA 1
ATOM 500 C C . ASP A 1 67 ? -17.867 -4.962 2.537 1.00 96.06 67 ASP A C 1
ATOM 502 O O . ASP A 1 67 ? -17.768 -5.718 1.555 1.00 96.06 67 ASP A O 1
ATOM 506 N N . ARG A 1 68 ? -17.846 -3.630 2.415 1.00 97.31 68 ARG A N 1
ATOM 507 C CA . ARG A 1 68 ? -17.644 -2.892 1.164 1.00 97.31 68 ARG A CA 1
ATOM 508 C C . ARG A 1 68 ? -16.163 -2.663 0.892 1.00 97.31 68 ARG A C 1
ATOM 510 O O . ARG A 1 68 ? -15.718 -2.911 -0.228 1.00 97.31 68 ARG A O 1
ATOM 517 N N . TYR A 1 69 ? -15.425 -2.203 1.893 1.00 98.56 69 TYR A N 1
ATOM 518 C CA . TYR A 1 69 ? -14.007 -1.882 1.807 1.00 98.56 69 TYR A CA 1
ATOM 519 C C . TYR A 1 69 ? -13.181 -3.018 2.395 1.00 98.56 69 TYR A C 1
ATOM 521 O O . TYR A 1 69 ? -13.462 -3.480 3.497 1.00 98.56 69 TYR A O 1
ATOM 529 N N . TRP A 1 70 ? -12.155 -3.451 1.667 1.00 98.31 70 TRP A N 1
ATOM 530 C CA . TRP A 1 70 ? -11.236 -4.507 2.097 1.00 98.31 70 TRP A CA 1
ATOM 531 C C . TRP A 1 70 ? -9.808 -3.995 2.092 1.00 98.31 70 TRP A C 1
ATOM 533 O O . TRP A 1 70 ? -9.352 -3.519 1.056 1.00 98.31 70 TRP A O 1
ATOM 543 N N . ILE A 1 71 ? -9.111 -4.102 3.222 1.00 98.44 71 ILE A N 1
ATOM 544 C CA . ILE A 1 71 ? -7.769 -3.553 3.411 1.00 98.44 71 ILE A CA 1
ATOM 545 C C . ILE A 1 71 ? -6.697 -4.640 3.524 1.00 98.44 71 ILE A C 1
ATOM 547 O O . ILE A 1 71 ? -6.883 -5.653 4.198 1.00 98.44 71 ILE A O 1
ATOM 551 N N . VAL A 1 72 ? -5.541 -4.379 2.914 1.00 98.06 72 VAL A N 1
ATOM 552 C CA . VAL A 1 72 ? -4.250 -4.976 3.279 1.00 98.06 72 VAL A CA 1
ATOM 553 C C . VAL A 1 72 ? -3.295 -3.877 3.715 1.00 98.06 72 VAL A C 1
ATOM 555 O O . VAL A 1 72 ? -3.238 -2.815 3.097 1.00 98.06 72 VAL A O 1
ATOM 558 N N . PHE A 1 73 ? -2.539 -4.121 4.775 1.00 96.75 73 PHE A N 1
ATOM 559 C CA . PHE A 1 73 ? -1.778 -3.100 5.475 1.00 96.75 73 PHE A CA 1
ATOM 560 C C . PHE A 1 73 ? -0.429 -3.635 5.974 1.00 96.75 73 PHE A C 1
ATOM 562 O O . PHE A 1 73 ? -0.339 -4.627 6.699 1.00 96.75 73 PHE A O 1
ATOM 569 N N . ASN A 1 74 ? 0.641 -2.941 5.589 1.00 95.94 74 ASN A N 1
ATOM 570 C CA . ASN A 1 74 ? 1.981 -3.083 6.141 1.00 95.94 74 ASN A CA 1
ATOM 571 C C . ASN A 1 74 ? 2.358 -1.777 6.840 1.00 95.94 74 ASN A C 1
ATOM 573 O O . ASN A 1 74 ? 2.676 -0.791 6.176 1.00 95.94 74 ASN A O 1
ATOM 577 N N . GLY A 1 75 ? 2.356 -1.769 8.168 1.00 94.56 75 GLY A N 1
ATOM 578 C CA . GLY A 1 75 ? 2.635 -0.564 8.929 1.00 94.56 75 GLY A CA 1
ATOM 579 C C . GLY A 1 75 ? 2.118 -0.625 10.351 1.00 94.56 75 GLY A C 1
ATOM 580 O O . GLY A 1 75 ? 1.714 -1.686 10.813 1.00 94.56 75 GLY A O 1
ATOM 581 N N . GLU A 1 76 ? 2.167 0.531 11.000 1.00 95.25 76 GLU A N 1
ATOM 582 C CA . GLU A 1 76 ? 1.621 0.807 12.325 1.00 95.25 76 GLU A CA 1
ATOM 583 C C . GLU A 1 76 ? 1.059 2.232 12.319 1.00 95.25 76 GLU A C 1
ATOM 585 O O . GLU A 1 76 ? 1.741 3.168 11.883 1.00 95.25 76 GLU A O 1
ATOM 590 N N . ILE A 1 77 ? -0.173 2.401 12.799 1.00 96.69 77 ILE A N 1
ATOM 591 C CA . ILE A 1 77 ? -0.756 3.727 13.048 1.00 96.69 77 ILE A CA 1
ATOM 592 C C . ILE A 1 77 ? -0.566 4.047 14.530 1.00 96.69 77 ILE A C 1
ATOM 594 O O . ILE A 1 77 ? -1.241 3.483 15.382 1.00 96.69 77 ILE A O 1
ATOM 598 N N . PHE A 1 78 ? 0.363 4.940 14.861 1.00 95.69 78 PHE A N 1
ATOM 599 C CA . PHE A 1 78 ? 0.742 5.237 16.245 1.00 95.69 78 PHE A CA 1
ATOM 600 C C . PHE A 1 78 ? -0.388 5.897 17.035 1.00 95.69 78 PHE A C 1
ATOM 602 O O . PHE A 1 78 ? -0.592 5.562 18.199 1.00 95.69 78 PHE A O 1
ATOM 609 N N . ASN A 1 79 ? -1.169 6.768 16.389 1.00 97.12 79 ASN A N 1
ATOM 610 C CA . ASN A 1 79 ? -2.316 7.439 17.003 1.00 97.12 79 ASN A CA 1
ATOM 611 C C . ASN A 1 79 ? -3.641 6.658 16.867 1.00 97.12 79 ASN A C 1
ATOM 613 O O . ASN A 1 79 ? -4.728 7.243 16.864 1.00 97.12 79 ASN A O 1
ATOM 617 N N . PHE A 1 80 ? -3.589 5.330 16.691 1.00 96.19 80 PHE A N 1
ATOM 618 C CA . PHE A 1 80 ? -4.802 4.535 16.470 1.00 96.19 80 PHE A CA 1
ATOM 619 C C . PHE A 1 80 ? -5.751 4.530 17.675 1.00 96.19 80 PHE A C 1
ATOM 621 O O . PHE A 1 80 ? -6.951 4.349 17.485 1.00 96.19 80 PHE A O 1
ATOM 628 N N . LYS A 1 81 ? -5.249 4.719 18.904 1.00 96.25 81 LYS A N 1
ATOM 629 C CA . LYS A 1 81 ? -6.078 4.730 20.122 1.00 96.25 81 LYS A CA 1
ATOM 630 C C . LYS A 1 81 ? -6.951 5.979 20.187 1.00 96.25 81 LYS A C 1
ATOM 632 O O . LYS A 1 81 ? -8.125 5.889 20.530 1.00 96.25 81 LYS A O 1
ATOM 637 N N . GLU A 1 82 ? -6.393 7.123 19.820 1.00 97.12 82 GLU A N 1
ATOM 638 C CA . GLU A 1 82 ? -7.082 8.406 19.732 1.00 97.12 82 GLU A CA 1
ATOM 639 C C . GLU A 1 82 ? -8.140 8.351 18.625 1.00 97.12 82 GLU A C 1
ATOM 641 O O . GLU A 1 82 ? -9.316 8.619 18.870 1.00 97.12 82 GLU A O 1
ATOM 646 N N . LEU A 1 83 ? -7.751 7.887 17.432 1.00 97.50 83 LEU A N 1
ATOM 647 C CA . LEU A 1 83 ? -8.663 7.714 16.297 1.00 97.50 83 LEU A CA 1
ATOM 648 C C . LEU A 1 83 ? -9.779 6.705 16.599 1.00 97.50 83 LEU A C 1
ATOM 650 O O . LEU A 1 83 ? -10.927 6.900 16.202 1.00 97.50 83 LEU A O 1
ATOM 654 N N . ARG A 1 84 ? -9.469 5.637 17.339 1.00 96.75 84 ARG A N 1
ATOM 655 C CA . ARG A 1 84 ? -10.459 4.677 17.831 1.00 96.75 84 ARG A CA 1
ATOM 656 C C . ARG A 1 84 ? -11.504 5.354 18.711 1.00 96.75 84 ARG A C 1
ATOM 658 O O . ARG A 1 84 ? -12.693 5.152 18.483 1.00 96.75 84 ARG A O 1
ATOM 665 N N . GLN A 1 85 ? -11.077 6.161 19.681 1.00 96.56 85 GLN A N 1
ATOM 666 C CA . GLN A 1 85 ? -12.001 6.883 20.557 1.00 96.56 85 GLN A CA 1
ATOM 667 C C . GLN A 1 85 ? -12.887 7.859 19.774 1.00 96.56 85 GLN A C 1
ATOM 669 O O . GLN A 1 85 ? -14.067 7.981 20.092 1.00 96.56 85 GLN A O 1
ATOM 674 N N . GLU A 1 86 ? -12.353 8.537 18.751 1.00 95.94 86 GLU A N 1
ATOM 675 C CA . GLU A 1 86 ? -13.156 9.372 17.843 1.00 95.94 86 GLU A CA 1
ATOM 676 C C . GLU A 1 86 ? -14.239 8.543 17.135 1.00 95.94 86 GLU A C 1
ATOM 678 O O . GLU A 1 86 ? -15.419 8.891 17.173 1.00 95.94 86 GLU A O 1
ATOM 683 N N . LEU A 1 87 ? -13.867 7.401 16.545 1.00 95.94 87 LEU A N 1
ATOM 684 C CA . LEU A 1 87 ? -14.813 6.517 15.859 1.00 95.94 87 LEU A CA 1
ATOM 685 C C . LEU A 1 87 ? -15.901 5.977 16.803 1.00 95.94 87 LEU A C 1
ATOM 687 O O . LEU A 1 87 ? -17.076 5.965 16.427 1.00 95.94 87 LEU A O 1
ATOM 691 N N . GLU A 1 88 ? -15.526 5.540 18.008 1.00 95.88 88 GLU A N 1
ATOM 692 C CA . GLU A 1 88 ? -16.440 4.987 19.018 1.00 95.88 88 GLU A CA 1
ATOM 693 C C . GLU A 1 88 ? -17.410 6.045 19.568 1.00 95.88 88 GLU A C 1
ATOM 695 O O . GLU A 1 88 ? -18.595 5.749 19.740 1.00 95.88 88 GLU A O 1
ATOM 700 N N . LYS A 1 89 ? -16.953 7.290 19.781 1.00 95.50 89 LYS A N 1
ATOM 701 C CA . LYS A 1 89 ? -17.819 8.421 20.177 1.00 95.50 89 LYS A CA 1
ATOM 702 C C . LYS A 1 89 ? -18.908 8.707 19.147 1.00 95.50 89 LYS A C 1
ATOM 704 O O . LYS A 1 89 ? -20.035 9.021 19.521 1.00 95.50 89 LYS A O 1
ATOM 709 N N . ASP A 1 90 ? -18.596 8.510 17.874 1.00 92.56 90 ASP A N 1
ATOM 710 C CA . ASP A 1 90 ? -19.544 8.645 16.767 1.00 92.56 90 ASP A CA 1
ATOM 711 C C . ASP A 1 90 ? -20.411 7.382 16.558 1.00 92.56 90 ASP A C 1
ATOM 713 O O . ASP A 1 90 ? -21.075 7.233 15.531 1.00 92.56 90 ASP A O 1
ATOM 717 N N . GLY A 1 91 ? -20.389 6.432 17.500 1.00 93.75 91 GLY A N 1
ATOM 718 C CA . GLY A 1 91 ? -21.219 5.227 17.486 1.00 93.75 91 GLY A CA 1
ATOM 719 C C . GLY A 1 91 ? -20.664 4.053 16.672 1.00 93.75 91 GLY A C 1
ATOM 720 O O . GLY A 1 91 ? -21.378 3.065 16.478 1.00 93.75 91 GLY A O 1
ATOM 721 N N . CYS A 1 92 ? -19.413 4.114 16.199 1.00 94.38 92 CYS A N 1
ATOM 722 C CA . CYS A 1 92 ? -18.779 2.988 15.508 1.00 94.38 92 CYS A CA 1
ATOM 723 C C . CYS A 1 92 ? -18.442 1.863 16.499 1.00 94.38 92 CYS A C 1
ATOM 725 O O . CYS A 1 92 ? -17.732 2.082 17.477 1.00 94.38 92 CYS A O 1
ATOM 727 N N . LYS A 1 93 ? -18.918 0.642 16.234 1.00 93.19 93 LYS A N 1
ATOM 728 C CA . LYS A 1 93 ? -18.619 -0.545 17.050 1.00 93.19 93 LYS A CA 1
ATOM 729 C C . LYS A 1 93 ? -17.543 -1.391 16.376 1.00 93.19 93 LYS A C 1
ATOM 731 O O . LYS A 1 93 ? -17.859 -2.245 15.553 1.00 93.19 93 LYS A O 1
ATOM 736 N N . LEU A 1 94 ? -16.288 -1.136 16.726 1.00 93.56 94 LEU A N 1
ATOM 737 C CA . LEU A 1 94 ? -15.133 -1.890 16.229 1.00 93.56 94 LEU A CA 1
ATOM 738 C C . LEU A 1 94 ? -15.131 -3.331 16.774 1.00 93.56 94 LEU A C 1
ATOM 740 O O . LEU A 1 94 ? -15.518 -3.567 17.920 1.00 93.56 94 LEU A O 1
ATOM 744 N N . ARG A 1 95 ? -14.704 -4.289 15.947 1.00 91.56 95 ARG A N 1
ATOM 745 C CA . ARG A 1 95 ? -14.738 -5.742 16.195 1.00 91.56 95 ARG A CA 1
ATOM 746 C C . ARG A 1 95 ? -13.418 -6.299 16.736 1.00 91.56 95 ARG A C 1
ATOM 748 O O . ARG A 1 95 ? -13.411 -7.356 17.356 1.00 91.56 95 ARG A O 1
ATOM 755 N N . THR A 1 96 ? -12.318 -5.602 16.496 1.00 89.12 96 THR A N 1
ATOM 756 C CA . THR A 1 96 ? -10.935 -5.987 16.798 1.00 89.12 96 THR A CA 1
ATOM 757 C C . THR A 1 96 ? -10.273 -4.915 17.664 1.00 89.12 96 THR A C 1
ATOM 759 O O . THR A 1 96 ? -10.860 -3.859 17.922 1.00 89.12 96 THR A O 1
ATOM 762 N N . GLN A 1 97 ? -9.037 -5.156 18.104 1.00 87.88 97 GLN A N 1
ATOM 763 C CA . GLN A 1 97 ? -8.189 -4.144 18.747 1.00 87.88 97 GLN A CA 1
ATOM 764 C C . GLN A 1 97 ? -7.046 -3.677 17.829 1.00 87.88 97 GLN A C 1
ATOM 766 O O . GLN A 1 97 ? -6.135 -2.985 18.284 1.00 87.88 97 GLN A O 1
ATOM 771 N N . SER A 1 98 ? -7.088 -4.038 16.542 1.00 88.81 98 SER A N 1
ATOM 772 C CA . SER A 1 98 ? -6.061 -3.683 15.567 1.00 88.81 98 SER A CA 1
ATOM 773 C C . SER A 1 98 ? -6.251 -2.264 15.030 1.00 88.81 98 SER A C 1
ATOM 775 O O . SER A 1 98 ? -7.354 -1.825 14.698 1.00 88.81 98 SER A O 1
ATOM 777 N N . ASP A 1 99 ? -5.130 -1.575 14.856 1.00 93.44 99 ASP A N 1
ATOM 778 C CA . ASP A 1 99 ? -5.016 -0.346 14.076 1.00 93.44 99 ASP A CA 1
ATOM 779 C C . ASP A 1 99 ? -5.508 -0.497 12.624 1.00 93.44 99 ASP A C 1
ATOM 781 O O . ASP A 1 99 ? -6.059 0.448 12.061 1.00 93.44 99 ASP A O 1
ATOM 785 N N . THR A 1 100 ? -5.402 -1.695 12.043 1.00 94.88 100 THR A N 1
ATOM 786 C CA . THR A 1 100 ? -5.946 -2.021 10.714 1.00 94.88 100 THR A CA 1
ATOM 787 C C . THR A 1 100 ? -7.448 -1.753 10.631 1.00 94.88 100 THR A C 1
ATOM 789 O O . THR A 1 100 ? -7.930 -1.216 9.631 1.00 94.88 100 THR A O 1
ATOM 792 N N . GLU A 1 101 ? -8.206 -2.107 11.675 1.00 96.00 101 GLU A N 1
ATOM 793 C CA . GLU A 1 101 ? -9.651 -1.880 11.676 1.00 96.00 101 GLU A CA 1
ATOM 794 C C . GLU A 1 101 ? -9.973 -0.395 11.798 1.00 96.00 101 GLU A C 1
ATOM 796 O O . GLU A 1 101 ? -10.812 0.118 11.061 1.00 96.00 101 GLU A O 1
ATOM 801 N N . VAL A 1 102 ? -9.264 0.312 12.682 1.00 97.06 102 VAL A N 1
ATOM 802 C CA . VAL A 1 102 ? -9.384 1.769 12.810 1.00 97.06 102 VAL A CA 1
ATOM 803 C C . VAL A 1 102 ? -9.159 2.427 11.451 1.00 97.06 102 VAL A C 1
ATOM 805 O O . VAL A 1 102 ? -9.969 3.250 11.033 1.00 97.06 102 VAL A O 1
ATOM 808 N N . LEU A 1 103 ? -8.120 2.013 10.724 1.00 98.00 103 LEU A N 1
ATOM 809 C CA . LEU A 1 103 ? -7.783 2.552 9.412 1.00 98.00 103 LEU A CA 1
ATOM 810 C C . LEU A 1 103 ? -8.877 2.301 8.363 1.00 98.00 103 LEU A C 1
ATOM 812 O O . LEU A 1 103 ? -9.284 3.245 7.684 1.00 98.00 103 LEU A O 1
ATOM 816 N N . VAL A 1 104 ? -9.387 1.070 8.231 1.00 98.19 104 VAL A N 1
ATOM 817 C CA . VAL A 1 104 ? -10.426 0.782 7.224 1.00 98.19 104 VAL A CA 1
ATOM 818 C C . VAL A 1 104 ? -11.747 1.487 7.543 1.00 98.19 104 VAL A C 1
ATOM 820 O O . VAL A 1 104 ? -12.392 1.992 6.626 1.00 98.19 104 VAL A O 1
ATOM 823 N N . GLN A 1 105 ? -12.125 1.620 8.823 1.00 98.19 105 GLN A N 1
ATOM 824 C CA . GLN A 1 105 ? -13.307 2.409 9.199 1.00 98.19 105 GLN A CA 1
ATOM 825 C C . GLN A 1 105 ? -13.098 3.908 8.969 1.00 98.19 105 GLN A C 1
ATOM 827 O O . GLN A 1 105 ? -14.016 4.606 8.533 1.00 98.19 105 GLN A O 1
ATOM 832 N N . LEU A 1 106 ? -11.896 4.418 9.250 1.00 97.81 106 LEU A N 1
ATOM 833 C CA . LEU A 1 106 ? -11.564 5.820 9.025 1.00 97.81 106 LEU A CA 1
ATOM 834 C C . LEU A 1 106 ? -11.647 6.156 7.533 1.00 97.81 106 LEU A C 1
ATOM 836 O O . LEU A 1 106 ? -12.248 7.165 7.172 1.00 97.81 106 LEU A O 1
ATOM 840 N N . TYR A 1 107 ? -11.128 5.281 6.669 1.00 98.50 107 TYR A N 1
ATOM 841 C CA . TYR A 1 107 ? -11.283 5.412 5.222 1.00 98.50 107 TYR A CA 1
ATOM 842 C C . TYR A 1 107 ? -12.747 5.285 4.784 1.00 98.50 107 TYR A C 1
ATOM 844 O O . TYR A 1 107 ? -13.217 6.088 3.984 1.00 98.50 107 TYR A O 1
ATOM 852 N N . ALA A 1 108 ? -13.510 4.336 5.335 1.00 97.88 108 ALA A N 1
ATOM 853 C CA . ALA A 1 108 ? -14.927 4.185 5.003 1.00 97.88 108 ALA A CA 1
ATOM 854 C C . ALA A 1 108 ? -15.741 5.461 5.289 1.00 97.88 108 ALA A C 1
ATOM 856 O O . ALA A 1 108 ? -16.693 5.760 4.566 1.00 97.88 108 ALA A O 1
ATOM 857 N N . ARG A 1 109 ? -15.353 6.221 6.323 1.00 96.62 109 ARG A N 1
ATOM 858 C CA . ARG A 1 109 ? -16.000 7.475 6.728 1.00 96.62 109 ARG A CA 1
ATOM 859 C C . ARG A 1 109 ? -15.489 8.699 5.973 1.00 96.62 109 ARG A C 1
ATOM 861 O O . ARG A 1 109 ? -16.293 9.526 5.556 1.00 96.62 109 ARG A O 1
ATOM 868 N N . TYR A 1 110 ? -14.173 8.839 5.854 1.00 97.31 110 TYR A N 1
ATOM 869 C CA . TYR A 1 110 ? -13.535 10.066 5.376 1.00 97.31 110 TYR A CA 1
ATOM 870 C C . TYR A 1 110 ? -12.936 9.939 3.980 1.00 97.31 110 TYR A C 1
ATOM 872 O O . TYR A 1 110 ? -12.437 10.927 3.475 1.00 97.31 110 TYR A O 1
ATOM 880 N N . GLY A 1 111 ? -12.940 8.763 3.354 1.00 98.12 111 GLY A N 1
ATOM 881 C CA . GLY A 1 111 ? -12.241 8.545 2.091 1.00 98.12 111 GLY A CA 1
ATOM 882 C C . GLY A 1 111 ? -10.750 8.866 2.205 1.00 98.12 111 GLY A C 1
ATOM 883 O O . GLY A 1 111 ? -10.105 8.556 3.207 1.00 98.12 111 GLY A O 1
ATOM 884 N N . LYS A 1 112 ? -10.197 9.516 1.178 1.00 97.88 112 LYS A N 1
ATOM 885 C CA . LYS A 1 112 ? -8.773 9.886 1.116 1.00 97.88 112 LYS A CA 1
ATOM 886 C C . LYS A 1 112 ? -8.371 10.908 2.181 1.00 97.88 112 LYS A C 1
ATOM 888 O O . LYS A 1 112 ? -7.211 10.954 2.586 1.00 97.88 112 LYS A O 1
ATOM 893 N N . GLU A 1 113 ? -9.319 11.704 2.665 1.00 98.19 113 GLU A N 1
ATOM 894 C CA . GLU A 1 113 ? -9.107 12.725 3.687 1.00 98.19 113 GLU A CA 1
ATOM 895 C C . GLU A 1 113 ? -8.688 12.098 5.030 1.00 98.19 113 GLU A C 1
ATOM 897 O O . GLU A 1 113 ? -8.113 12.780 5.881 1.00 98.19 113 GLU A O 1
ATOM 902 N N . CYS A 1 114 ? -8.873 10.779 5.204 1.00 97.88 114 CYS A N 1
ATOM 903 C CA . CYS A 1 114 ? -8.348 10.044 6.351 1.00 97.88 114 CYS A CA 1
ATOM 904 C C . CYS A 1 114 ? -6.821 10.172 6.487 1.00 97.88 114 CYS A C 1
ATOM 906 O O . CYS A 1 114 ? -6.318 10.166 7.607 1.00 97.88 114 CYS A O 1
ATOM 908 N N . LEU A 1 115 ? -6.081 10.336 5.381 1.00 98.38 115 LEU A N 1
ATOM 909 C CA . LEU A 1 115 ? -4.615 10.403 5.373 1.00 98.38 115 LEU A CA 1
ATOM 910 C C . LEU A 1 115 ? -4.063 11.567 6.205 1.00 98.38 115 LEU A C 1
ATOM 912 O O . LEU A 1 115 ? -3.017 11.428 6.839 1.00 98.38 115 LEU A O 1
ATOM 916 N N . GLY A 1 116 ? -4.784 12.692 6.262 1.00 97.19 116 GLY A N 1
ATOM 917 C CA . GLY A 1 116 ? -4.402 13.846 7.081 1.00 97.19 116 GLY A CA 1
ATOM 918 C C . GLY A 1 116 ? -4.455 13.568 8.587 1.00 97.19 116 GLY A C 1
ATOM 919 O O . GLY A 1 116 ? -3.772 14.234 9.361 1.00 97.19 116 GLY A O 1
ATOM 920 N N . LYS A 1 117 ? -5.221 12.553 9.004 1.00 97.56 117 LYS A N 1
ATOM 921 C CA . LYS A 1 117 ? -5.398 12.154 10.407 1.00 97.56 117 LYS A CA 1
ATOM 922 C C . LYS A 1 117 ? -4.401 11.090 10.869 1.00 97.56 117 LYS A C 1
ATOM 924 O O . LYS A 1 117 ? -4.275 10.862 12.070 1.00 97.56 117 LYS A O 1
ATOM 929 N N . LEU A 1 118 ? -3.715 10.421 9.944 1.00 97.94 118 LEU A N 1
ATOM 930 C CA . LEU A 1 118 ? -2.821 9.315 10.276 1.00 97.94 118 LEU A CA 1
ATOM 931 C C . LEU A 1 118 ? -1.470 9.837 10.773 1.00 97.94 118 LEU A C 1
ATOM 933 O O . LEU A 1 118 ? -0.793 10.600 10.079 1.00 97.94 118 LEU A O 1
ATOM 937 N N . ASN A 1 119 ? -1.062 9.364 11.950 1.00 97.00 119 ASN A N 1
ATOM 938 C CA . ASN A 1 119 ? 0.310 9.431 12.432 1.00 97.00 119 ASN A CA 1
ATOM 939 C C . ASN A 1 119 ? 0.859 8.003 12.507 1.00 97.00 119 ASN A C 1
ATOM 941 O O . ASN A 1 119 ? 0.335 7.182 13.256 1.00 97.00 119 ASN A O 1
ATOM 945 N N . GLY A 1 120 ? 1.874 7.685 11.709 1.00 96.12 120 GLY A N 1
ATOM 946 C CA . GLY A 1 120 ? 2.373 6.322 11.604 1.00 96.12 120 GLY A CA 1
ATOM 947 C C . GLY A 1 120 ? 3.291 6.090 10.415 1.00 96.12 120 GLY A C 1
ATOM 948 O O . GLY A 1 120 ? 3.533 6.976 9.596 1.00 96.12 120 GLY A O 1
ATOM 949 N N . GLN A 1 121 ? 3.747 4.848 10.315 1.00 97.19 121 GLN A N 1
ATOM 950 C CA . GLN A 1 121 ? 4.521 4.312 9.198 1.00 97.19 121 GLN A CA 1
ATOM 951 C C . GLN A 1 121 ? 3.645 3.303 8.464 1.00 97.19 121 GLN A C 1
ATOM 953 O O . GLN A 1 121 ? 3.150 2.365 9.084 1.00 97.19 121 GLN A O 1
ATOM 958 N N . PHE A 1 122 ? 3.409 3.464 7.165 1.00 97.88 122 PHE A N 1
ATOM 959 C CA . PHE A 1 122 ? 2.395 2.664 6.489 1.00 97.88 122 PHE A CA 1
ATOM 960 C C . PHE A 1 122 ? 2.556 2.579 4.979 1.00 97.88 122 PHE A C 1
ATOM 962 O O . PHE A 1 122 ? 2.898 3.531 4.290 1.00 97.88 122 PHE A O 1
ATOM 969 N N . ALA A 1 123 ? 2.201 1.411 4.467 1.00 98.38 123 ALA A N 1
ATOM 970 C CA . ALA A 1 123 ? 1.756 1.200 3.108 1.00 98.38 123 ALA A CA 1
ATOM 971 C C . ALA A 1 123 ? 0.498 0.332 3.184 1.00 98.38 123 ALA A C 1
ATOM 973 O O . ALA A 1 123 ? 0.536 -0.754 3.771 1.00 98.38 123 ALA A O 1
ATOM 974 N N . PHE A 1 124 ? -0.618 0.797 2.632 1.00 98.62 124 PHE A N 1
ATOM 975 C CA . PHE A 1 124 ? -1.869 0.040 2.641 1.00 98.62 124 PHE A CA 1
ATOM 976 C C . PHE A 1 124 ? -2.599 0.154 1.316 1.00 98.62 124 PHE A C 1
ATOM 978 O O . PHE A 1 124 ? -2.483 1.169 0.635 1.00 98.62 124 PHE A O 1
ATOM 985 N N . ALA A 1 125 ? -3.380 -0.871 0.993 1.00 9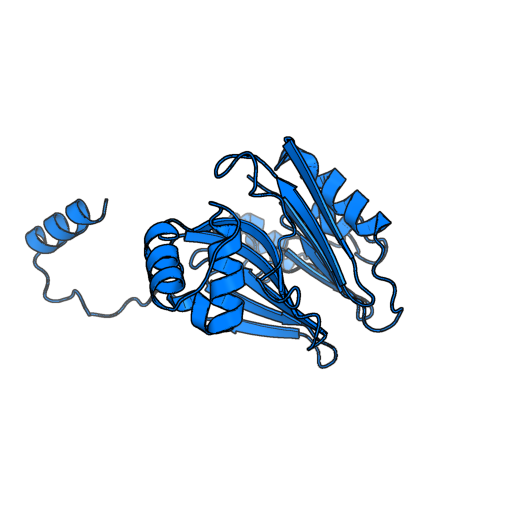8.75 125 ALA A N 1
ATOM 986 C CA . ALA A 1 125 ? -4.274 -0.895 -0.152 1.00 98.75 125 ALA A CA 1
ATOM 987 C C . ALA A 1 125 ? -5.697 -1.232 0.305 1.00 98.75 125 ALA A C 1
ATOM 989 O O . ALA A 1 125 ? -5.885 -2.173 1.075 1.00 98.75 125 ALA A O 1
ATOM 990 N N . ILE A 1 126 ? -6.680 -0.472 -0.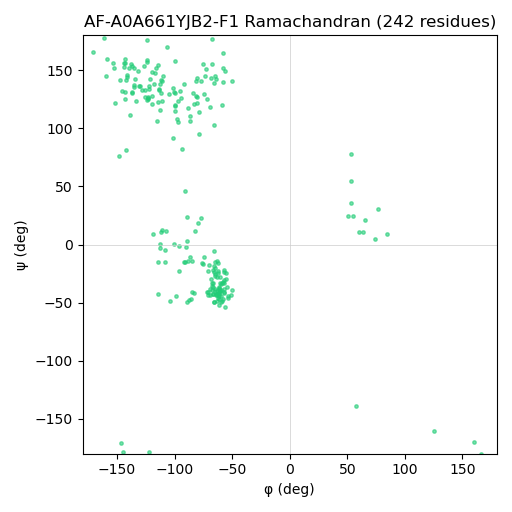172 1.00 98.81 126 ILE A N 1
ATOM 991 C CA . ILE A 1 126 ? -8.108 -0.652 0.082 1.00 98.81 126 ILE A CA 1
ATOM 992 C C . ILE A 1 126 ? -8.817 -0.886 -1.246 1.00 98.81 126 ILE A C 1
ATOM 994 O O . ILE A 1 126 ? -8.696 -0.089 -2.173 1.00 98.81 126 ILE A O 1
ATOM 998 N N . TRP A 1 127 ? -9.590 -1.962 -1.321 1.00 98.62 127 TRP A N 1
ATOM 999 C CA . TRP A 1 127 ? -10.493 -2.237 -2.431 1.00 98.62 127 TRP A CA 1
ATOM 1000 C C . TRP A 1 127 ? -11.923 -1.854 -2.059 1.00 98.62 127 TRP A C 1
ATOM 1002 O O . TRP A 1 127 ? -12.482 -2.418 -1.117 1.00 98.62 127 TRP A O 1
ATOM 1012 N N . ASP A 1 128 ? -12.525 -0.929 -2.807 1.00 98.44 128 ASP A N 1
ATOM 1013 C CA . ASP A 1 128 ? -13.955 -0.620 -2.747 1.00 98.44 128 ASP A CA 1
ATOM 1014 C C . ASP A 1 128 ? -14.717 -1.561 -3.689 1.00 98.44 128 ASP A C 1
ATOM 1016 O O . ASP A 1 128 ? -14.693 -1.404 -4.911 1.00 98.44 128 ASP A O 1
ATOM 1020 N N . LYS A 1 129 ? -15.440 -2.533 -3.122 1.00 96.75 129 LYS A N 1
ATOM 1021 C CA . LYS A 1 129 ? -16.233 -3.507 -3.891 1.00 96.75 129 LYS A CA 1
ATOM 1022 C C . LYS A 1 129 ? -17.363 -2.891 -4.698 1.00 96.75 129 LYS A C 1
ATOM 1024 O O . LYS A 1 129 ? -17.793 -3.495 -5.674 1.00 96.75 129 LYS A O 1
ATOM 1029 N N . GLN A 1 130 ? -17.896 -1.758 -4.254 1.00 96.56 130 GLN A N 1
ATOM 1030 C CA . GLN A 1 130 ? -19.053 -1.146 -4.890 1.00 96.56 130 GLN A CA 1
ATOM 1031 C C . GLN A 1 130 ? -18.629 -0.271 -6.067 1.00 96.56 130 GLN A C 1
ATOM 1033 O O . GLN A 1 130 ? -19.285 -0.287 -7.105 1.00 96.56 130 GLN A O 1
ATOM 1038 N N . LYS A 1 131 ? -17.541 0.488 -5.903 1.00 97.00 131 LYS A N 1
ATOM 1039 C CA . LYS A 1 131 ? -16.978 1.321 -6.975 1.00 97.00 131 LYS A CA 1
ATOM 1040 C C . LYS A 1 131 ? -16.030 0.566 -7.904 1.00 97.00 131 LYS A C 1
ATOM 1042 O O . LYS A 1 131 ? -15.723 1.080 -8.973 1.00 97.00 131 LYS A O 1
ATOM 1047 N N . GLU A 1 132 ? -15.591 -0.625 -7.498 1.00 96.50 132 GLU A N 1
ATOM 1048 C CA . GLU A 1 132 ? -14.521 -1.386 -8.145 1.00 96.50 132 GLU A CA 1
ATOM 1049 C C . GLU A 1 132 ? -13.252 -0.536 -8.306 1.00 96.50 132 GLU A C 1
ATOM 1051 O O . GLU A 1 132 ? -12.719 -0.352 -9.400 1.00 96.50 132 GLU A O 1
ATOM 1056 N N . GLU A 1 133 ? -12.795 0.015 -7.182 1.00 98.00 133 GLU A N 1
ATOM 1057 C CA . GLU A 1 133 ? -11.690 0.966 -7.117 1.00 98.00 133 GLU A CA 1
ATOM 1058 C C . GLU A 1 133 ? -10.651 0.522 -6.087 1.00 98.00 133 GLU A C 1
ATOM 1060 O O . GLU A 1 133 ? -10.983 0.156 -4.957 1.00 98.00 133 GLU A O 1
ATOM 1065 N N . LEU A 1 134 ? -9.382 0.567 -6.487 1.00 98.69 134 LEU A N 1
ATOM 1066 C CA . LEU A 1 134 ? -8.237 0.322 -5.627 1.00 98.69 134 LEU A CA 1
ATOM 1067 C C . LEU A 1 134 ? -7.639 1.653 -5.189 1.00 98.69 134 LEU A C 1
ATOM 1069 O O . LEU A 1 134 ? -7.139 2.411 -6.015 1.00 98.69 134 LEU A O 1
ATOM 1073 N N . PHE A 1 135 ? -7.628 1.900 -3.888 1.00 98.88 135 PHE A N 1
ATOM 1074 C CA . PHE A 1 135 ? -6.916 3.007 -3.269 1.00 98.88 135 PHE A CA 1
ATOM 1075 C C . PHE A 1 135 ? -5.662 2.479 -2.580 1.00 98.88 135 PHE A C 1
ATOM 1077 O O . PHE A 1 135 ? -5.752 1.541 -1.794 1.00 98.88 135 PHE A O 1
ATOM 1084 N N . ILE A 1 136 ? -4.497 3.071 -2.829 1.00 98.88 136 ILE A N 1
ATOM 1085 C CA . ILE A 1 136 ? -3.259 2.714 -2.127 1.00 98.88 136 ILE A CA 1
ATOM 1086 C C . ILE A 1 136 ? -2.589 3.978 -1.619 1.00 98.88 136 ILE A C 1
ATOM 1088 O O . ILE A 1 136 ? -2.479 4.942 -2.366 1.00 98.88 136 ILE A O 1
ATOM 1092 N N . ALA A 1 137 ? -2.094 3.972 -0.387 1.00 98.81 137 ALA A N 1
ATOM 1093 C CA . ALA A 1 137 ? -1.327 5.086 0.154 1.00 98.81 137 ALA A CA 1
ATOM 1094 C C . ALA A 1 137 ? -0.035 4.619 0.816 1.00 98.81 137 ALA A C 1
ATOM 1096 O O . ALA A 1 137 ? 0.033 3.519 1.378 1.00 98.81 137 ALA A O 1
ATOM 1097 N N . ARG A 1 138 ? 0.977 5.487 0.761 1.00 98.62 138 ARG A N 1
ATOM 1098 C CA . ARG A 1 138 ? 2.263 5.322 1.438 1.00 98.62 138 ARG A CA 1
ATOM 1099 C C . ARG A 1 138 ? 2.510 6.498 2.372 1.00 98.62 138 ARG A C 1
ATOM 1101 O O . ARG A 1 138 ? 2.162 7.623 2.035 1.00 98.62 138 ARG A O 1
ATOM 1108 N N . ASP A 1 139 ? 3.108 6.225 3.526 1.00 98.12 139 ASP A N 1
ATOM 1109 C CA . ASP A 1 139 ? 3.351 7.214 4.568 1.00 98.12 139 ASP A CA 1
ATOM 1110 C C . ASP A 1 139 ? 4.193 8.412 4.110 1.00 98.12 139 ASP A C 1
ATOM 1112 O O . ASP A 1 139 ? 4.859 8.397 3.071 1.00 98.12 139 ASP A O 1
ATOM 1116 N N . ARG A 1 140 ? 4.149 9.463 4.935 1.00 97.44 140 ARG A N 1
ATOM 1117 C CA . ARG A 1 140 ? 4.668 10.810 4.661 1.00 97.44 140 ARG A CA 1
ATOM 1118 C C . ARG A 1 140 ? 6.110 10.812 4.154 1.00 97.44 140 ARG A C 1
ATOM 1120 O O . ARG A 1 140 ? 6.427 11.560 3.238 1.00 97.44 140 ARG A O 1
ATOM 1127 N N . VAL A 1 141 ? 6.961 9.949 4.707 1.00 96.00 141 VAL A N 1
ATOM 1128 C CA . VAL A 1 141 ? 8.401 9.914 4.398 1.00 96.00 141 VAL A CA 1
ATOM 1129 C C . VAL A 1 141 ? 8.858 8.580 3.794 1.00 96.00 141 VAL A C 1
ATOM 1131 O O . VAL A 1 141 ? 10.046 8.374 3.575 1.00 96.00 141 VAL A O 1
ATOM 1134 N N . GLY A 1 142 ? 7.919 7.694 3.451 1.00 95.94 142 GLY A N 1
ATOM 1135 C CA . GLY A 1 142 ? 8.174 6.469 2.697 1.00 95.94 142 GLY A CA 1
ATOM 1136 C C . GLY A 1 142 ? 8.811 5.334 3.498 1.00 95.94 142 GLY A C 1
ATOM 1137 O O . GLY A 1 142 ? 9.528 4.518 2.916 1.00 95.94 142 GLY A O 1
ATOM 1138 N N . ILE A 1 143 ? 8.541 5.242 4.802 1.00 96.75 143 ILE A N 1
ATOM 1139 C CA . ILE A 1 143 ? 9.138 4.244 5.704 1.00 96.75 143 ILE A CA 1
ATOM 1140 C C . ILE A 1 143 ? 8.779 2.818 5.274 1.00 96.75 143 ILE A C 1
ATOM 1142 O O . ILE A 1 143 ? 9.625 1.918 5.288 1.00 96.75 143 ILE A O 1
ATOM 1146 N N . ARG A 1 144 ? 7.518 2.575 4.897 1.00 97.06 144 ARG A N 1
ATOM 1147 C CA . ARG A 1 144 ? 7.081 1.258 4.414 1.00 97.06 144 ARG A CA 1
ATOM 1148 C C . ARG A 1 144 ? 7.147 1.203 2.886 1.00 97.06 144 ARG A C 1
ATOM 1150 O O . ARG A 1 144 ? 6.559 2.061 2.233 1.00 97.06 144 ARG A O 1
ATOM 1157 N N . PRO A 1 145 ? 7.836 0.209 2.292 1.00 97.12 145 PRO A N 1
ATOM 1158 C CA . PRO A 1 145 ? 7.992 0.137 0.846 1.00 97.12 145 PRO A CA 1
ATOM 1159 C C . PRO A 1 145 ? 6.697 -0.303 0.164 1.00 97.12 145 PRO A C 1
ATOM 1161 O O . PRO A 1 145 ? 5.964 -1.159 0.676 1.00 97.12 145 PRO A O 1
ATOM 1164 N N . LEU A 1 146 ? 6.458 0.256 -1.020 1.00 98.56 146 LEU A N 1
ATOM 1165 C CA . LEU A 1 146 ? 5.375 -0.145 -1.903 1.00 98.56 146 LEU A CA 1
ATOM 1166 C C . LEU A 1 146 ? 5.752 0.129 -3.362 1.00 98.56 146 LEU A C 1
ATOM 1168 O O . LEU A 1 146 ? 5.992 1.270 -3.758 1.00 98.56 146 LEU A O 1
ATOM 1172 N N . PHE A 1 147 ? 5.736 -0.935 -4.155 1.00 98.75 147 PHE A N 1
ATOM 1173 C CA . PHE A 1 147 ? 6.019 -0.927 -5.581 1.00 98.75 147 PHE A CA 1
ATOM 1174 C C . PHE A 1 147 ? 4.787 -1.352 -6.364 1.00 98.75 147 PHE A C 1
ATOM 1176 O O . PHE A 1 147 ? 3.977 -2.138 -5.867 1.00 98.75 147 PHE A O 1
ATOM 1183 N N . TYR A 1 148 ? 4.665 -0.870 -7.593 1.00 98.69 148 TYR A N 1
ATOM 1184 C CA . TYR A 1 148 ? 3.584 -1.226 -8.494 1.00 98.69 148 TYR A CA 1
ATOM 1185 C C . TYR A 1 148 ? 4.053 -1.335 -9.946 1.00 98.69 148 TYR A C 1
ATOM 1187 O O . TYR A 1 148 ? 5.093 -0.807 -10.338 1.00 98.69 148 TYR A O 1
ATOM 1195 N N . ASN A 1 149 ? 3.265 -2.045 -10.743 1.00 97.69 149 ASN A N 1
ATOM 1196 C CA . ASN A 1 149 ? 3.429 -2.190 -12.181 1.00 97.69 149 ASN A CA 1
ATOM 1197 C C . ASN A 1 149 ? 2.047 -2.167 -12.845 1.00 97.69 149 ASN A C 1
ATOM 1199 O O . ASN A 1 149 ? 1.078 -2.703 -12.297 1.00 97.69 149 ASN A O 1
ATOM 1203 N N . ILE A 1 150 ? 1.983 -1.571 -14.037 1.00 95.00 150 ILE A N 1
ATOM 1204 C CA . ILE A 1 150 ? 0.842 -1.691 -14.944 1.00 95.00 150 ILE A CA 1
ATOM 1205 C C . ILE A 1 150 ? 1.344 -2.318 -16.233 1.00 95.00 150 ILE A C 1
ATOM 1207 O O . ILE A 1 150 ? 2.225 -1.778 -16.898 1.00 95.00 150 ILE A O 1
ATOM 1211 N N . THR A 1 151 ? 0.785 -3.459 -16.618 1.00 90.50 151 THR A N 1
ATOM 1212 C CA . THR A 1 151 ? 1.123 -4.108 -17.888 1.00 90.50 151 THR A CA 1
ATOM 1213 C C . THR A 1 151 ? -0.109 -4.789 -18.458 1.00 90.50 151 THR A C 1
ATOM 1215 O O . THR A 1 151 ? -0.816 -5.500 -17.750 1.00 90.50 151 THR A O 1
ATOM 1218 N N . ASN A 1 152 ? -0.385 -4.563 -19.746 1.00 85.94 152 ASN A N 1
ATOM 1219 C CA . ASN A 1 152 ? -1.559 -5.103 -20.446 1.00 85.94 152 ASN A CA 1
ATOM 1220 C C . ASN A 1 152 ? -2.898 -4.791 -19.741 1.00 85.94 152 ASN A C 1
ATOM 1222 O O . ASN A 1 152 ? -3.792 -5.632 -19.707 1.00 85.94 152 ASN A O 1
ATOM 1226 N N . GLY A 1 153 ? -3.019 -3.603 -19.135 1.00 85.44 153 GLY A N 1
ATOM 1227 C CA . GLY A 1 153 ? -4.221 -3.183 -18.399 1.00 85.44 153 GLY A CA 1
ATOM 1228 C C . GLY A 1 153 ? -4.411 -3.849 -17.029 1.00 85.44 153 GLY A C 1
ATOM 1229 O O . GLY A 1 153 ? -5.421 -3.610 -16.374 1.00 85.44 153 GLY A O 1
ATOM 1230 N N . VAL A 1 154 ? -3.446 -4.657 -16.575 1.00 92.44 154 VAL A N 1
ATOM 1231 C CA . VAL A 1 154 ? -3.436 -5.267 -15.242 1.00 92.44 154 VAL A CA 1
ATOM 1232 C C . VAL A 1 154 ? -2.579 -4.421 -14.312 1.00 92.44 154 VAL A C 1
ATOM 1234 O O . VAL A 1 154 ? -1.400 -4.197 -14.588 1.00 92.44 154 VAL A O 1
ATOM 1237 N N . PHE A 1 155 ? -3.163 -3.978 -13.201 1.00 96.81 155 PHE A N 1
ATOM 1238 C CA . PHE A 1 155 ? -2.443 -3.298 -12.132 1.00 96.81 155 PHE A CA 1
ATOM 1239 C C . PHE A 1 155 ? -1.986 -4.312 -11.093 1.00 96.81 155 PHE A C 1
ATOM 1241 O O . PHE A 1 155 ? -2.740 -5.199 -10.694 1.00 96.81 155 PHE A O 1
ATOM 1248 N N . SER A 1 156 ? -0.763 -4.158 -10.607 1.00 97.31 156 SER A N 1
ATOM 1249 C CA . SER A 1 156 ? -0.219 -4.989 -9.540 1.00 97.31 156 SER A CA 1
ATOM 1250 C C . SER A 1 156 ? 0.623 -4.180 -8.585 1.00 97.31 156 SER A C 1
ATOM 1252 O O . SER A 1 156 ? 1.297 -3.243 -9.000 1.00 97.31 156 SER A O 1
ATOM 1254 N N . PHE A 1 157 ? 0.587 -4.548 -7.309 1.00 98.75 157 PHE A N 1
ATOM 1255 C CA . PHE A 1 157 ? 1.383 -3.915 -6.269 1.00 98.75 157 PHE A CA 1
ATOM 1256 C C . PHE A 1 157 ? 1.972 -4.948 -5.318 1.00 98.75 157 PHE A C 1
ATOM 1258 O O . PHE A 1 157 ? 1.425 -6.040 -5.144 1.00 98.75 157 PHE A O 1
ATOM 1265 N N . ALA A 1 158 ? 3.080 -4.587 -4.678 1.00 98.62 158 ALA A N 1
ATOM 1266 C CA . ALA A 1 158 ? 3.676 -5.372 -3.614 1.00 98.62 158 ALA A CA 1
ATOM 1267 C C . ALA A 1 158 ? 4.594 -4.536 -2.716 1.00 98.62 158 ALA A C 1
ATOM 1269 O O . ALA A 1 158 ? 5.130 -3.511 -3.129 1.00 98.62 158 ALA A O 1
ATOM 1270 N N . SER A 1 159 ? 4.862 -5.023 -1.504 1.00 98.50 159 SER A N 1
ATOM 1271 C CA . SER A 1 159 ? 5.898 -4.443 -0.635 1.00 98.50 159 SER A CA 1
ATOM 1272 C C . SER A 1 159 ? 7.318 -4.581 -1.194 1.00 98.50 159 SER A C 1
ATOM 1274 O O . SER A 1 159 ? 8.207 -3.856 -0.765 1.00 98.50 159 SER A O 1
ATOM 1276 N N . GLU A 1 160 ? 7.557 -5.515 -2.121 1.00 98.38 160 GLU A N 1
ATOM 1277 C CA . GLU A 1 160 ? 8.867 -5.746 -2.739 1.00 98.38 160 GLU A CA 1
ATOM 1278 C C . GLU A 1 160 ? 8.733 -6.092 -4.217 1.00 98.38 160 GLU A C 1
ATOM 1280 O O . GLU A 1 160 ? 7.880 -6.889 -4.604 1.00 98.38 160 GLU A O 1
ATOM 1285 N N . ILE A 1 161 ? 9.653 -5.574 -5.031 1.00 98.12 161 ILE A N 1
ATOM 1286 C CA . ILE A 1 161 ? 9.680 -5.780 -6.486 1.00 98.12 161 ILE A CA 1
ATOM 1287 C C . ILE A 1 161 ? 9.674 -7.271 -6.866 1.00 98.12 161 ILE A C 1
ATOM 1289 O O . ILE A 1 161 ? 9.011 -7.674 -7.819 1.00 98.12 161 ILE A O 1
ATOM 1293 N N . LYS A 1 162 ? 10.354 -8.130 -6.096 1.00 97.50 162 LYS A N 1
ATOM 1294 C CA . LYS A 1 162 ? 10.447 -9.570 -6.395 1.00 97.50 162 LYS A CA 1
ATOM 1295 C C . LYS A 1 162 ? 9.103 -10.310 -6.382 1.00 97.50 162 LYS A C 1
ATOM 1297 O O . LYS A 1 162 ? 8.988 -11.361 -7.017 1.00 97.50 162 LYS A O 1
ATOM 1302 N N . ALA A 1 163 ? 8.102 -9.766 -5.690 1.00 97.94 163 ALA A N 1
ATOM 1303 C CA . ALA A 1 163 ? 6.741 -10.278 -5.753 1.00 97.94 163 ALA A CA 1
ATOM 1304 C C . ALA A 1 163 ? 6.094 -9.952 -7.107 1.00 97.94 163 ALA A C 1
ATOM 1306 O O . ALA A 1 163 ? 5.489 -10.834 -7.704 1.00 97.94 163 ALA A O 1
ATOM 1307 N N . LEU A 1 164 ? 6.300 -8.755 -7.663 1.00 97.88 164 LEU A N 1
ATOM 1308 C CA . LEU A 1 164 ? 5.796 -8.400 -9.000 1.00 97.88 164 LEU A CA 1
ATOM 1309 C C . LEU A 1 164 ? 6.350 -9.343 -10.085 1.00 97.88 164 LEU A C 1
ATOM 1311 O O . LEU A 1 164 ? 5.642 -9.739 -11.003 1.00 97.88 164 LEU A O 1
ATOM 1315 N N . PHE A 1 165 ? 7.584 -9.829 -9.925 1.00 97.25 165 PHE A N 1
ATOM 1316 C CA . PHE A 1 165 ? 8.194 -10.806 -10.839 1.00 97.25 165 PHE A CA 1
ATOM 1317 C C . PHE A 1 165 ? 7.546 -12.196 -10.867 1.00 97.25 165 PHE A C 1
ATOM 1319 O O . PHE A 1 165 ? 7.973 -13.036 -11.666 1.00 97.25 165 PHE A O 1
ATOM 1326 N N . GLN A 1 166 ? 6.566 -12.470 -10.003 1.00 95.75 166 GLN A N 1
ATOM 1327 C CA . GLN A 1 166 ? 5.757 -13.690 -10.092 1.00 95.75 166 GLN A CA 1
ATOM 1328 C C . GLN A 1 166 ? 4.723 -13.603 -11.225 1.00 95.75 166 GLN A C 1
ATOM 1330 O O . GLN A 1 166 ? 4.203 -14.621 -11.682 1.00 95.75 166 GLN A O 1
ATOM 1335 N N . GLN A 1 167 ? 4.451 -12.397 -11.726 1.00 92.38 167 GLN A N 1
ATOM 1336 C CA . GLN A 1 167 ? 3.638 -12.178 -12.911 1.00 92.38 167 GLN A CA 1
ATOM 1337 C C . GLN A 1 167 ? 4.501 -12.356 -14.161 1.00 92.38 167 GLN A C 1
ATOM 1339 O O . GLN A 1 167 ? 5.468 -11.630 -14.375 1.00 92.38 167 GLN A O 1
ATOM 1344 N N . LYS A 1 168 ? 4.126 -13.292 -15.036 1.00 90.31 168 LYS A N 1
ATOM 1345 C CA . LYS A 1 168 ? 4.879 -13.569 -16.275 1.00 90.31 168 LYS A CA 1
ATOM 1346 C C . LYS A 1 168 ? 4.944 -12.381 -17.238 1.00 90.31 168 LYS A C 1
ATOM 1348 O O . LYS A 1 168 ? 5.845 -12.332 -18.064 1.00 90.31 168 LYS A O 1
ATOM 1353 N N . SER A 1 169 ? 3.980 -11.466 -17.158 1.00 90.69 169 SER A N 1
ATOM 1354 C CA . SER A 1 169 ? 3.932 -10.256 -17.980 1.00 90.69 169 SER A CA 1
ATOM 1355 C C . SER A 1 169 ? 4.912 -9.175 -17.526 1.00 90.69 169 SER A C 1
ATOM 1357 O O . SER A 1 169 ? 5.160 -8.248 -18.287 1.00 90.69 169 SER A O 1
ATOM 1359 N N . VAL A 1 170 ? 5.457 -9.268 -16.309 1.00 93.94 170 VAL A N 1
ATOM 1360 C CA . VAL A 1 170 ? 6.391 -8.276 -15.771 1.00 93.94 170 VAL A CA 1
ATOM 1361 C C . VAL A 1 170 ? 7.809 -8.638 -16.201 1.00 93.94 170 VAL A C 1
ATOM 1363 O O . VAL A 1 170 ? 8.390 -9.627 -15.743 1.00 93.94 170 VAL A O 1
ATOM 1366 N N . ASN A 1 171 ? 8.376 -7.820 -17.086 1.00 93.25 171 ASN A N 1
ATOM 1367 C CA . ASN A 1 171 ? 9.735 -8.002 -17.582 1.00 93.25 171 ASN A CA 1
ATOM 1368 C C . ASN A 1 171 ? 10.768 -7.549 -16.546 1.00 93.25 171 ASN A C 1
ATOM 1370 O O . ASN A 1 171 ? 10.619 -6.523 -15.891 1.00 93.25 171 ASN A O 1
ATOM 1374 N N . ARG A 1 172 ? 11.870 -8.296 -16.435 1.00 95.50 172 ARG A N 1
ATOM 1375 C CA . ARG A 1 172 ? 13.008 -7.965 -15.557 1.00 95.50 172 ARG A CA 1
ATOM 1376 C C . ARG A 1 172 ? 14.051 -7.128 -16.301 1.00 95.50 172 ARG A C 1
ATOM 1378 O O . ARG A 1 172 ? 15.237 -7.445 -16.275 1.00 95.50 172 ARG A O 1
ATOM 1385 N N . GLU A 1 173 ? 13.592 -6.115 -17.028 1.00 96.88 173 GLU A N 1
ATOM 1386 C CA . GLU A 1 173 ? 14.448 -5.215 -17.806 1.00 96.88 173 GLU A CA 1
ATOM 1387 C C . GLU A 1 173 ? 14.990 -4.110 -16.891 1.00 96.88 173 GLU A C 1
ATOM 1389 O O . GLU A 1 173 ? 14.233 -3.498 -16.140 1.00 96.88 173 GLU A O 1
ATOM 1394 N N . LEU A 1 174 ? 16.301 -3.867 -16.926 1.00 97.31 174 LEU A N 1
ATOM 1395 C CA . LEU A 1 174 ? 16.934 -2.818 -16.126 1.00 97.31 174 LEU A CA 1
ATOM 1396 C C . LEU A 1 174 ? 16.775 -1.447 -16.789 1.00 97.31 174 LEU A C 1
ATOM 1398 O O . LEU A 1 174 ? 16.903 -1.324 -18.006 1.00 97.31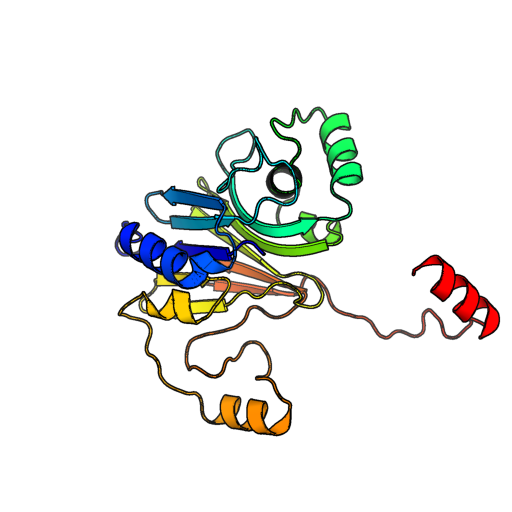 174 LEU A O 1
ATOM 1402 N N . GLN A 1 175 ? 16.579 -0.404 -15.980 1.00 95.94 175 GLN A N 1
ATOM 1403 C CA . GLN A 1 175 ? 16.538 0.980 -16.452 1.00 95.94 175 GLN A CA 1
ATOM 1404 C C . GLN A 1 175 ? 17.899 1.653 -16.242 1.00 95.94 175 GLN A C 1
ATOM 1406 O O . GLN A 1 175 ? 18.290 1.962 -15.117 1.00 95.94 175 GLN A O 1
ATOM 1411 N N . ALA A 1 176 ? 18.628 1.891 -17.337 1.00 96.69 176 ALA A N 1
ATOM 1412 C CA . ALA A 1 176 ? 19.996 2.415 -17.297 1.00 96.69 176 ALA A CA 1
ATOM 1413 C C . ALA A 1 176 ? 20.114 3.756 -16.547 1.00 96.69 176 ALA A C 1
ATOM 1415 O O . ALA A 1 176 ? 21.043 3.945 -15.765 1.00 96.69 176 ALA A O 1
ATOM 1416 N N . GLU A 1 177 ? 19.151 4.661 -16.739 1.00 95.69 177 GLU A N 1
ATOM 1417 C CA . GLU A 1 177 ? 19.108 5.950 -16.038 1.00 95.69 177 GLU A CA 1
ATOM 1418 C C . GLU A 1 177 ? 18.962 5.770 -14.521 1.00 95.69 177 GLU A C 1
ATOM 1420 O O . GLU A 1 177 ? 19.706 6.362 -13.740 1.00 95.69 177 GLU A O 1
ATOM 1425 N N . SER A 1 178 ? 18.055 4.894 -14.091 1.00 96.69 178 SER A N 1
ATOM 1426 C CA . SER A 1 178 ? 17.833 4.601 -12.675 1.00 96.69 178 SER A CA 1
ATOM 1427 C C . SER A 1 178 ? 19.025 3.888 -12.044 1.00 96.69 178 SER A C 1
ATOM 1429 O O . SER A 1 178 ? 19.346 4.145 -10.889 1.00 96.69 178 SER A O 1
ATOM 1431 N N . LEU A 1 179 ? 19.740 3.048 -12.797 1.00 96.75 179 LEU A N 1
ATOM 1432 C CA . LEU A 1 179 ? 21.008 2.479 -12.338 1.00 96.75 179 LEU A CA 1
ATOM 1433 C C . LEU A 1 179 ? 22.074 3.560 -12.133 1.00 96.75 179 LEU A C 1
ATOM 1435 O O . LEU A 1 179 ? 22.753 3.545 -11.110 1.00 96.75 179 LEU A O 1
ATOM 1439 N N . ALA A 1 180 ? 22.199 4.523 -13.051 1.00 97.06 180 ALA A N 1
ATOM 1440 C CA . ALA A 1 180 ? 23.121 5.647 -12.883 1.00 97.06 180 ALA A CA 1
ATOM 1441 C C . ALA A 1 180 ? 22.786 6.475 -11.628 1.00 97.06 180 ALA A C 1
ATOM 1443 O O . ALA A 1 180 ? 23.691 6.852 -10.882 1.00 97.06 180 ALA A O 1
ATOM 1444 N N . GLN A 1 181 ? 21.497 6.696 -11.349 1.00 96.69 181 GLN A N 1
ATOM 1445 C CA . GLN A 1 181 ? 21.033 7.325 -10.107 1.00 96.69 181 GLN A CA 1
ATOM 1446 C C . GLN A 1 181 ? 21.417 6.496 -8.879 1.00 96.69 181 GLN A C 1
ATOM 1448 O O . GLN A 1 181 ? 21.998 7.043 -7.952 1.00 96.69 181 GLN A O 1
ATOM 1453 N N . ILE A 1 182 ? 21.191 5.179 -8.887 1.00 96.12 182 ILE A N 1
ATOM 1454 C CA . ILE A 1 182 ? 21.558 4.294 -7.770 1.00 96.12 182 ILE A CA 1
ATOM 1455 C C . ILE A 1 182 ? 23.064 4.347 -7.493 1.00 96.12 182 ILE A C 1
ATOM 1457 O O . ILE A 1 182 ? 23.468 4.473 -6.339 1.00 96.12 182 ILE A O 1
ATOM 1461 N N . TYR A 1 183 ? 23.904 4.309 -8.529 1.00 96.12 183 TYR A N 1
ATOM 1462 C CA . TYR A 1 183 ? 25.358 4.390 -8.358 1.00 96.12 183 TYR A CA 1
ATOM 1463 C C . TYR A 1 183 ? 25.852 5.773 -7.907 1.00 96.1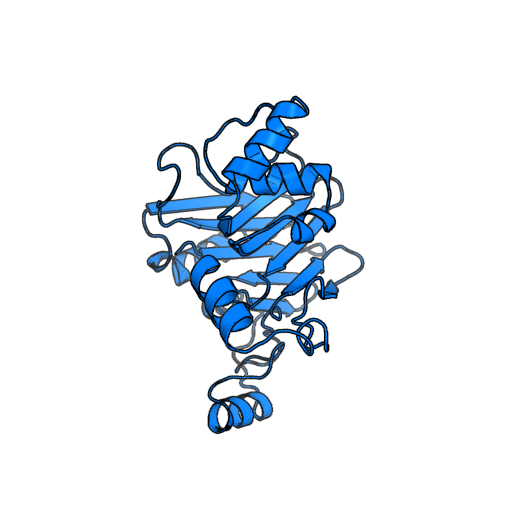2 183 TYR A C 1
ATOM 1465 O O . TYR A 1 183 ? 26.962 5.872 -7.389 1.00 96.12 183 TYR A O 1
ATOM 1473 N N . THR A 1 184 ? 25.036 6.819 -8.065 1.00 96.31 184 THR A N 1
ATOM 1474 C CA . THR A 1 184 ? 25.387 8.204 -7.711 1.00 96.31 184 THR A CA 1
ATOM 1475 C C . THR A 1 184 ? 24.821 8.624 -6.350 1.00 96.31 184 THR A C 1
ATOM 1477 O O . THR A 1 184 ? 25.524 9.223 -5.545 1.00 96.31 184 THR A O 1
ATOM 1480 N N . PHE A 1 185 ? 23.554 8.302 -6.084 1.00 94.88 185 PHE A N 1
ATOM 1481 C CA . PHE A 1 185 ? 22.761 8.764 -4.938 1.00 94.88 185 PHE A CA 1
ATOM 1482 C C . PHE A 1 185 ? 22.413 7.648 -3.945 1.00 94.88 185 PHE A C 1
ATOM 1484 O O . PHE A 1 185 ? 21.697 7.897 -2.980 1.00 94.88 185 PHE A O 1
ATOM 1491 N N . TRP A 1 186 ? 22.859 6.412 -4.199 1.00 93.00 186 TRP A N 1
ATOM 1492 C CA . TRP A 1 186 ? 22.515 5.197 -3.437 1.00 93.00 186 TRP A CA 1
ATOM 1493 C C . TRP A 1 186 ? 21.027 4.813 -3.475 1.00 93.00 186 TRP A C 1
ATOM 1495 O O . TRP A 1 186 ? 20.598 3.904 -2.767 1.00 93.00 186 TRP A O 1
ATOM 1505 N N . SER A 1 187 ? 20.244 5.457 -4.340 1.00 93.38 187 SER A N 1
ATOM 1506 C CA . SER A 1 187 ? 18.843 5.138 -4.609 1.00 93.38 187 SER A CA 1
ATOM 1507 C C . SER A 1 187 ? 18.458 5.581 -6.019 1.00 93.38 187 SER A C 1
ATOM 1509 O O . SER A 1 187 ? 19.057 6.500 -6.578 1.00 93.38 187 SER A O 1
ATOM 1511 N N . ALA A 1 188 ? 17.428 4.950 -6.583 1.00 94.25 188 ALA A N 1
ATOM 1512 C CA . ALA A 1 188 ? 16.705 5.535 -7.704 1.00 94.25 188 ALA A CA 1
ATOM 1513 C C . ALA A 1 188 ? 15.844 6.700 -7.190 1.00 94.25 188 ALA A C 1
ATOM 1515 O O . ALA A 1 188 ? 15.414 6.703 -6.032 1.00 94.25 188 ALA A O 1
ATOM 1516 N N . ILE A 1 189 ? 15.602 7.694 -8.042 1.00 94.31 189 ILE A N 1
ATOM 1517 C CA . ILE A 1 189 ? 14.697 8.798 -7.722 1.00 94.31 189 ILE A CA 1
ATOM 1518 C C . ILE A 1 189 ? 13.264 8.315 -7.961 1.00 94.31 189 ILE A C 1
ATOM 1520 O O . ILE A 1 189 ? 12.916 7.924 -9.079 1.00 94.31 189 ILE A O 1
ATOM 1524 N N . THR A 1 190 ? 12.423 8.358 -6.923 1.00 93.62 190 THR A N 1
ATOM 1525 C CA . THR A 1 190 ? 11.008 7.981 -7.053 1.00 93.62 190 THR A CA 1
ATOM 1526 C C . THR A 1 190 ? 10.324 8.858 -8.112 1.00 93.62 190 THR A C 1
ATOM 1528 O O . THR A 1 190 ? 10.580 10.064 -8.134 1.00 93.62 190 THR A O 1
ATOM 1531 N N . PRO A 1 191 ? 9.448 8.303 -8.963 1.00 96.44 191 PRO A N 1
ATOM 1532 C CA . PRO A 1 191 ? 8.830 6.984 -8.835 1.00 96.44 191 PRO A CA 1
ATOM 1533 C C . PRO A 1 191 ? 9.617 5.835 -9.484 1.00 96.44 191 PRO A C 1
ATOM 1535 O O . PRO A 1 191 ? 9.121 4.714 -9.497 1.00 96.44 191 PRO A O 1
ATOM 1538 N N . ASN A 1 192 ? 10.804 6.064 -10.047 1.00 97.31 192 ASN A N 1
ATOM 1539 C CA . ASN A 1 192 ? 11.524 5.016 -10.772 1.00 97.31 192 ASN A CA 1
ATOM 1540 C C . ASN A 1 192 ? 12.178 3.997 -9.828 1.00 97.31 192 ASN A C 1
ATOM 1542 O O . ASN A 1 192 ? 12.535 4.310 -8.694 1.00 97.31 192 ASN A O 1
ATOM 1546 N N . THR A 1 193 ? 12.398 2.784 -10.337 1.00 97.50 193 THR A N 1
ATOM 1547 C CA . THR A 1 193 ? 13.188 1.739 -9.670 1.00 97.50 193 THR A CA 1
ATOM 1548 C C . THR A 1 193 ? 14.349 1.301 -10.563 1.00 97.50 193 THR A C 1
ATOM 1550 O O . THR A 1 193 ? 14.520 1.808 -11.666 1.00 97.50 193 THR A O 1
ATOM 1553 N N . ALA A 1 194 ? 15.156 0.330 -10.126 1.00 97.06 194 ALA A N 1
ATOM 1554 C CA . ALA A 1 194 ? 16.185 -0.269 -10.983 1.00 97.06 194 ALA A CA 1
ATOM 1555 C C . ALA A 1 194 ? 15.610 -0.978 -12.229 1.00 97.06 194 ALA A C 1
ATOM 1557 O O . ALA A 1 194 ? 16.362 -1.288 -13.156 1.00 97.06 194 ALA A O 1
ATOM 1558 N N . PHE A 1 195 ? 14.304 -1.259 -12.242 1.00 97.81 195 PHE A N 1
ATOM 1559 C CA . PHE A 1 195 ? 13.622 -1.992 -13.298 1.00 97.81 195 PHE A CA 1
ATOM 1560 C C . PHE A 1 195 ? 12.664 -1.082 -14.056 1.00 97.81 195 PHE A C 1
ATOM 1562 O O . PHE A 1 195 ? 11.922 -0.298 -13.467 1.00 97.81 195 PHE A O 1
ATOM 1569 N N . LYS A 1 196 ? 12.657 -1.240 -15.375 1.00 96.56 196 LYS A N 1
ATOM 1570 C CA . LYS A 1 196 ? 11.724 -0.558 -16.261 1.00 96.56 196 LYS A CA 1
ATOM 1571 C C . LYS A 1 196 ? 10.293 -1.024 -15.987 1.00 96.56 196 LYS A C 1
ATOM 1573 O O . LYS A 1 196 ? 10.067 -2.188 -15.663 1.00 96.56 196 LYS A O 1
ATOM 1578 N N . ASP A 1 197 ? 9.344 -0.100 -16.116 1.00 96.3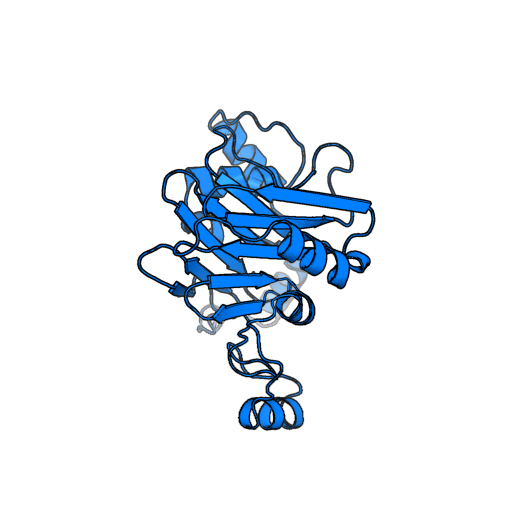8 197 ASP A N 1
ATOM 1579 C CA . ASP A 1 197 ? 7.905 -0.313 -15.907 1.00 96.38 197 ASP A CA 1
ATOM 1580 C C . ASP A 1 197 ? 7.520 -0.784 -14.488 1.00 96.38 197 ASP A C 1
ATOM 1582 O O . ASP A 1 197 ? 6.369 -1.149 -14.239 1.00 96.38 197 ASP A O 1
ATOM 1586 N N . ILE A 1 198 ? 8.457 -0.753 -13.536 1.00 98.06 198 ILE A N 1
ATOM 1587 C CA . ILE A 1 198 ? 8.199 -0.976 -12.115 1.00 98.06 198 ILE A CA 1
ATOM 1588 C C . ILE A 1 198 ? 8.489 0.316 -11.379 1.00 98.06 198 ILE A C 1
ATOM 1590 O O . ILE A 1 198 ? 9.607 0.835 -11.409 1.00 98.06 198 ILE A O 1
ATOM 1594 N N . PHE A 1 199 ? 7.474 0.796 -10.680 1.00 98.38 199 PHE A N 1
ATOM 1595 C CA . PHE A 1 199 ? 7.491 2.083 -10.021 1.00 98.38 199 PHE A CA 1
ATOM 1596 C C . PHE A 1 199 ? 7.363 1.915 -8.514 1.00 98.38 199 PHE A C 1
ATOM 1598 O O . PHE A 1 199 ? 6.694 1.011 -8.018 1.00 98.38 199 PHE A O 1
ATOM 1605 N N . GLU A 1 200 ? 7.994 2.808 -7.773 1.00 98.44 200 GLU A N 1
ATOM 1606 C CA . GLU A 1 200 ? 7.809 2.975 -6.341 1.00 98.44 200 GLU A CA 1
ATOM 1607 C C . GLU A 1 200 ? 6.783 4.090 -6.104 1.00 98.44 200 GLU A C 1
ATOM 1609 O O . GLU A 1 200 ? 6.875 5.162 -6.706 1.00 98.44 200 GLU A O 1
ATOM 1614 N N . LEU A 1 201 ? 5.789 3.866 -5.236 1.00 98.56 201 LEU A N 1
ATOM 1615 C CA . LEU A 1 201 ? 4.887 4.952 -4.844 1.00 98.56 201 LEU A CA 1
ATOM 1616 C C . LEU A 1 201 ? 5.672 5.949 -3.994 1.00 98.56 201 LEU A C 1
ATOM 1618 O O . LEU A 1 201 ? 6.173 5.583 -2.932 1.00 98.56 201 LEU A O 1
ATOM 1622 N N . SER A 1 202 ? 5.789 7.191 -4.459 1.00 98.19 202 SER A N 1
ATOM 1623 C CA . SER A 1 202 ? 6.545 8.232 -3.763 1.00 98.19 202 SER A CA 1
ATOM 1624 C C . SER A 1 202 ? 6.049 8.455 -2.322 1.00 98.19 202 SER A C 1
ATOM 1626 O O . SER A 1 202 ? 4.858 8.287 -2.045 1.00 98.19 202 SER A O 1
ATOM 1628 N N . PRO A 1 203 ? 6.937 8.849 -1.391 1.00 97.81 203 PRO A N 1
ATOM 1629 C CA . PRO A 1 203 ? 6.551 9.273 -0.044 1.00 97.81 203 PRO A CA 1
ATOM 1630 C C . PRO A 1 203 ? 5.433 10.320 -0.054 1.00 97.81 203 PRO A C 1
ATOM 1632 O O . PRO A 1 203 ? 5.425 11.197 -0.919 1.00 97.81 203 PRO A O 1
ATOM 1635 N N . GLY A 1 204 ? 4.483 10.233 0.877 1.00 98.12 204 GLY A N 1
ATOM 1636 C CA . GLY A 1 204 ? 3.397 11.212 0.987 1.00 98.12 204 GLY A CA 1
ATOM 1637 C C . GLY A 1 204 ? 2.439 11.230 -0.209 1.00 98.12 204 GLY A C 1
ATOM 1638 O O . GLY A 1 204 ? 1.754 12.230 -0.430 1.00 98.12 204 GLY A O 1
ATOM 1639 N N . HIS A 1 205 ? 2.385 10.146 -0.991 1.00 98.69 205 HIS A N 1
ATOM 1640 C CA . HIS A 1 205 ? 1.452 9.988 -2.104 1.00 98.69 205 HIS A CA 1
ATOM 1641 C C . HIS A 1 205 ? 0.448 8.865 -1.855 1.00 98.69 205 HIS A C 1
ATOM 1643 O O . HIS A 1 205 ? 0.700 7.887 -1.144 1.00 98.69 205 HIS A O 1
ATOM 1649 N N . TYR A 1 206 ? -0.697 9.003 -2.511 1.00 98.88 206 TYR A N 1
ATOM 1650 C CA . TYR A 1 206 ? -1.642 7.923 -2.722 1.00 98.88 206 TYR A CA 1
ATOM 1651 C C . TYR A 1 206 ? -1.913 7.759 -4.214 1.00 98.88 206 TYR A C 1
ATOM 1653 O O . TYR A 1 206 ? -1.704 8.675 -5.012 1.00 98.88 206 TYR A O 1
ATOM 1661 N N . LEU A 1 207 ? -2.385 6.579 -4.593 1.00 98.56 207 LEU A N 1
ATOM 1662 C CA . LEU A 1 207 ? -2.871 6.294 -5.928 1.00 98.56 207 LEU A CA 1
ATOM 1663 C C . LEU A 1 207 ? -4.274 5.703 -5.884 1.00 98.56 207 LEU A C 1
ATOM 1665 O O . LEU A 1 207 ? -4.682 5.079 -4.903 1.00 98.56 207 LEU A O 1
ATOM 1669 N N . VAL A 1 208 ? -4.995 5.913 -6.975 1.00 98.69 208 VAL A N 1
ATOM 1670 C CA . VAL A 1 208 ? -6.310 5.351 -7.250 1.00 98.69 208 VAL A CA 1
ATOM 1671 C C . VAL A 1 208 ? -6.235 4.647 -8.593 1.00 98.69 208 VAL A C 1
ATOM 1673 O O . VAL A 1 208 ? -5.819 5.253 -9.580 1.00 98.69 208 VAL A O 1
ATOM 1676 N N . PHE A 1 209 ? -6.630 3.380 -8.631 1.00 98.19 209 PHE A N 1
ATOM 1677 C CA . PHE A 1 209 ? -6.740 2.606 -9.857 1.00 98.19 209 PHE A CA 1
ATOM 1678 C C . PHE A 1 209 ? -8.151 2.043 -10.003 1.00 98.19 209 PHE A C 1
ATOM 1680 O O . PHE A 1 209 ? -8.646 1.332 -9.127 1.00 98.19 209 PHE A O 1
ATOM 1687 N N . ASN A 1 210 ? -8.794 2.351 -11.121 1.00 96.44 210 ASN A N 1
ATOM 1688 C CA . ASN A 1 210 ? -10.104 1.830 -11.491 1.00 96.44 210 ASN A CA 1
ATOM 1689 C C . ASN A 1 210 ? -10.177 1.662 -13.023 1.00 96.44 210 ASN A C 1
ATOM 1691 O O . ASN A 1 210 ? -9.169 1.782 -13.722 1.00 96.44 210 ASN A O 1
ATOM 1695 N N . LYS A 1 211 ? -11.366 1.373 -13.558 1.00 94.12 211 LYS A N 1
ATOM 1696 C CA . LYS A 1 211 ? -11.593 1.199 -15.004 1.00 94.12 211 LYS A CA 1
ATOM 1697 C C . LYS A 1 211 ? -11.186 2.408 -15.865 1.00 94.12 211 LYS A C 1
ATOM 1699 O O . LYS A 1 211 ? -10.934 2.233 -17.053 1.00 94.12 211 LYS A O 1
ATOM 1704 N N . ASP A 1 212 ? -11.149 3.608 -15.284 1.00 94.56 212 ASP A N 1
ATOM 1705 C CA . ASP A 1 212 ? -10.808 4.852 -15.978 1.00 94.56 212 ASP A CA 1
ATOM 1706 C C . ASP A 1 212 ? -9.285 5.093 -15.995 1.00 94.56 212 ASP A C 1
ATOM 1708 O O . ASP A 1 212 ? -8.798 5.945 -16.738 1.00 94.56 212 ASP A O 1
ATOM 1712 N N . GLY A 1 213 ? -8.518 4.316 -15.220 1.00 95.00 213 GLY A N 1
ATOM 1713 C CA . GLY A 1 213 ? -7.058 4.308 -15.225 1.00 95.00 213 GLY A CA 1
ATOM 1714 C C . GLY A 1 213 ? -6.432 4.542 -13.851 1.00 95.00 213 GLY A C 1
ATOM 1715 O O . GLY A 1 213 ? -7.054 4.341 -12.808 1.00 95.00 213 GLY A O 1
ATOM 1716 N N . LEU A 1 214 ? -5.156 4.938 -13.869 1.00 97.50 214 LEU A N 1
ATOM 1717 C CA . LEU A 1 214 ? -4.356 5.251 -12.685 1.00 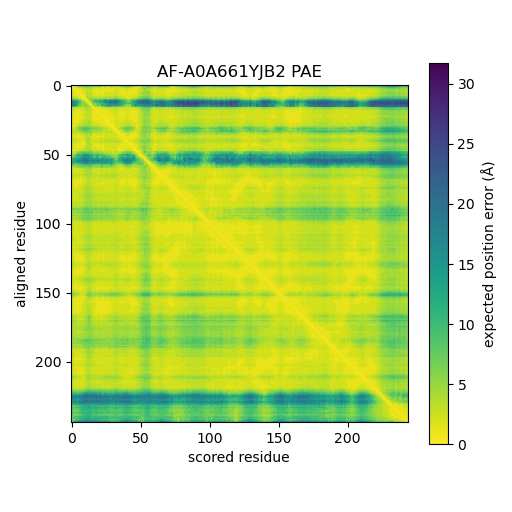97.50 214 LEU A CA 1
ATOM 1718 C C . LEU A 1 214 ? -4.295 6.765 -12.467 1.00 97.50 214 LEU A C 1
ATOM 1720 O O . LEU A 1 214 ? -3.908 7.511 -13.367 1.00 97.50 214 LEU A O 1
ATOM 1724 N N . LYS A 1 215 ? -4.573 7.203 -11.241 1.00 98.38 215 LYS A N 1
ATOM 1725 C CA . LYS A 1 215 ? -4.312 8.563 -10.766 1.00 98.38 215 LYS A CA 1
ATOM 1726 C C . LYS A 1 215 ? -3.411 8.509 -9.541 1.00 98.38 215 LYS A C 1
ATOM 1728 O O . LYS A 1 215 ? -3.648 7.698 -8.655 1.00 98.38 215 LYS A O 1
ATOM 1733 N N . ILE A 1 216 ? -2.409 9.380 -9.475 1.00 98.62 216 ILE A N 1
ATOM 1734 C CA . ILE A 1 216 ? -1.524 9.522 -8.314 1.00 98.62 216 ILE A CA 1
ATOM 1735 C C . ILE A 1 216 ? -1.604 10.967 -7.835 1.00 98.62 216 ILE A C 1
ATOM 1737 O O . ILE A 1 216 ? -1.536 11.891 -8.644 1.00 98.62 216 ILE A O 1
ATOM 1741 N N . GLU A 1 217 ? -1.753 11.164 -6.530 1.00 98.56 217 GLU A N 1
ATOM 1742 C CA . GLU A 1 217 ? -1.797 12.482 -5.906 1.00 98.56 217 GLU A CA 1
ATOM 1743 C C . GLU A 1 217 ? -0.919 12.512 -4.653 1.00 98.56 217 GLU A C 1
ATOM 1745 O O . GLU A 1 217 ? -0.851 11.554 -3.879 1.00 98.56 217 GLU A O 1
ATOM 1750 N N . LYS A 1 218 ? -0.256 13.648 -4.449 1.00 98.19 218 LYS A N 1
ATOM 1751 C CA . LYS A 1 218 ? 0.481 13.956 -3.227 1.00 98.19 218 LYS A CA 1
ATOM 1752 C C . LYS A 1 218 ? -0.505 14.450 -2.172 1.00 98.19 218 LYS A C 1
ATOM 1754 O O . LYS A 1 218 ? -1.273 15.368 -2.447 1.00 98.19 218 LYS A O 1
ATOM 1759 N N . TYR A 1 219 ? -0.486 13.859 -0.982 1.00 97.81 219 TYR A N 1
ATOM 1760 C CA . TYR A 1 219 ? -1.299 14.307 0.156 1.00 97.81 219 TYR A CA 1
ATOM 1761 C C . TYR A 1 219 ? -0.467 14.971 1.253 1.00 97.81 219 TYR A C 1
ATOM 1763 O O . TYR A 1 219 ? -1.028 15.602 2.147 1.00 97.81 219 TYR A O 1
ATOM 1771 N N . TRP A 1 220 ? 0.855 14.801 1.216 1.00 97.31 220 TRP A N 1
ATOM 1772 C CA . TRP A 1 220 ? 1.760 15.385 2.189 1.00 97.31 220 TRP A CA 1
ATOM 1773 C C . TRP A 1 220 ? 3.098 15.733 1.545 1.00 97.31 220 TRP A C 1
ATOM 1775 O O . TRP A 1 220 ? 3.619 14.981 0.722 1.00 97.31 220 TRP A O 1
ATOM 1785 N N . GLU A 1 221 ? 3.662 16.858 1.960 1.00 93.88 221 GLU A N 1
ATOM 1786 C CA . GLU A 1 221 ? 5.048 17.220 1.708 1.00 93.88 221 GLU A CA 1
ATOM 1787 C C . GLU A 1 221 ? 5.622 17.953 2.914 1.00 93.88 221 GLU A C 1
ATOM 1789 O O . GLU A 1 221 ? 4.883 18.532 3.713 1.00 93.88 221 GLU A O 1
ATOM 1794 N N . LEU A 1 222 ? 6.945 17.908 3.050 1.00 89.69 222 LEU A N 1
ATOM 1795 C CA . LEU A 1 222 ? 7.632 18.688 4.063 1.00 89.69 222 LEU A CA 1
ATOM 1796 C C . LEU A 1 222 ? 7.756 20.132 3.572 1.00 89.69 222 LEU A C 1
ATOM 1798 O O . LEU A 1 222 ? 8.450 20.405 2.593 1.00 89.69 222 LEU A O 1
ATOM 1802 N N . GLU A 1 223 ? 7.086 21.048 4.260 1.00 87.06 223 GLU A N 1
ATOM 1803 C CA . GLU A 1 223 ? 7.185 22.479 3.999 1.00 87.06 223 GLU A CA 1
ATOM 1804 C C . GLU A 1 223 ? 8.334 23.075 4.816 1.00 87.06 223 GLU A C 1
ATOM 1806 O O . GLU A 1 223 ? 8.305 23.067 6.046 1.00 87.06 223 GLU A O 1
ATOM 1811 N N . PHE A 1 224 ? 9.336 23.617 4.127 1.00 81.50 224 PHE A N 1
ATOM 1812 C CA . PHE A 1 224 ? 10.370 24.452 4.734 1.00 81.50 224 PHE A CA 1
ATOM 1813 C C . PHE A 1 224 ? 9.939 25.909 4.602 1.00 81.50 224 PHE A C 1
ATOM 1815 O O . PHE A 1 224 ? 10.313 26.591 3.649 1.00 81.50 224 PHE A O 1
ATOM 1822 N N . ASP A 1 225 ? 9.087 26.358 5.516 1.00 81.50 225 ASP A N 1
ATOM 1823 C CA . ASP A 1 225 ? 8.696 27.757 5.604 1.00 81.50 225 ASP A CA 1
ATOM 1824 C C . ASP A 1 225 ? 9.338 28.446 6.810 1.00 81.50 225 ASP A C 1
ATOM 1826 O O . ASP A 1 225 ? 9.933 27.839 7.702 1.00 81.50 225 ASP A O 1
ATOM 1830 N N . ASN A 1 226 ? 9.201 29.764 6.828 1.00 81.31 226 ASN A N 1
ATOM 1831 C CA . ASN A 1 226 ? 9.799 30.629 7.831 1.00 81.31 226 ASN A CA 1
ATOM 1832 C C . ASN A 1 226 ? 9.008 30.651 9.153 1.00 81.31 226 ASN A C 1
ATOM 1834 O O . ASN A 1 226 ? 9.184 31.564 9.960 1.00 81.31 226 ASN A O 1
ATOM 1838 N N . ARG A 1 227 ? 8.137 29.656 9.406 1.00 77.38 227 ARG A N 1
ATOM 1839 C CA . ARG A 1 227 ? 7.278 29.589 10.607 1.00 77.38 227 ARG A CA 1
ATOM 1840 C C . ARG A 1 227 ? 8.058 29.674 11.916 1.00 77.38 227 ARG A C 1
ATOM 1842 O O . ARG A 1 227 ? 7.500 30.098 12.924 1.00 77.38 227 ARG A O 1
ATOM 1849 N N . TYR A 1 228 ? 9.330 29.291 11.890 1.00 78.56 228 TYR A N 1
ATOM 1850 C CA . TYR A 1 228 ? 10.192 29.229 13.063 1.00 78.56 228 TYR A CA 1
ATOM 1851 C C . TYR A 1 228 ? 11.317 30.279 13.057 1.00 78.56 228 TYR A C 1
ATOM 1853 O O . TYR A 1 228 ? 12.200 30.214 13.905 1.00 78.56 228 TYR A O 1
ATOM 1861 N N . GLU A 1 229 ? 11.294 31.273 12.154 1.00 82.06 229 GLU A N 1
ATOM 1862 C CA . GLU A 1 229 ? 12.341 32.314 12.086 1.00 82.06 229 GLU A CA 1
ATOM 1863 C C . GLU A 1 229 ? 12.461 33.145 13.371 1.00 82.06 229 GLU A C 1
ATOM 1865 O O . GLU A 1 229 ? 13.536 33.655 13.680 1.00 82.06 229 GLU A O 1
ATOM 1870 N N . SER A 1 230 ? 11.370 33.286 14.127 1.00 86.38 230 SER A N 1
ATOM 1871 C CA . SER A 1 230 ? 11.349 34.054 15.373 1.00 86.38 230 SER A CA 1
ATOM 1872 C C . SER A 1 230 ? 11.689 33.237 16.622 1.00 86.38 230 SER A C 1
ATOM 1874 O O . SER A 1 230 ? 11.690 33.808 17.713 1.00 86.38 230 SER A O 1
ATOM 1876 N N . LEU A 1 231 ? 11.924 31.924 16.510 1.00 89.88 231 LEU A N 1
ATOM 1877 C CA . LEU A 1 231 ? 12.285 31.107 17.668 1.00 89.88 231 LEU A CA 1
ATOM 1878 C C . LEU A 1 231 ? 13.730 31.365 18.083 1.00 89.88 231 LEU A C 1
ATOM 1880 O O . LEU A 1 231 ? 14.654 31.281 17.271 1.00 89.88 231 LEU A O 1
ATOM 1884 N N . SER A 1 232 ? 13.939 31.631 19.373 1.00 93.69 232 SER A N 1
ATOM 1885 C CA . SER A 1 232 ? 15.290 31.627 19.918 1.00 93.69 232 SER A CA 1
ATOM 1886 C C . SER A 1 232 ? 15.852 30.204 19.900 1.00 93.69 232 SER A C 1
ATOM 1888 O O . SER A 1 232 ? 15.111 29.222 19.938 1.00 93.69 232 SER A O 1
ATOM 1890 N N . PHE A 1 233 ? 17.179 30.074 19.876 1.00 93.06 233 PHE A N 1
ATOM 1891 C CA . PHE A 1 233 ? 17.826 28.761 19.917 1.00 93.06 233 PHE A CA 1
ATOM 1892 C C . PHE A 1 233 ? 17.417 27.939 21.152 1.00 93.06 233 PHE A C 1
ATOM 1894 O O . PHE A 1 233 ? 17.227 26.732 21.041 1.00 93.06 233 PHE A O 1
ATOM 1901 N N . ASN A 1 234 ? 17.255 28.585 22.312 1.00 95.69 234 ASN A N 1
ATOM 1902 C CA . ASN A 1 234 ? 16.865 27.898 23.544 1.00 95.69 234 ASN A CA 1
ATOM 1903 C C . ASN A 1 234 ? 15.423 27.393 23.471 1.00 95.69 234 ASN A C 1
ATOM 1905 O O . ASN A 1 234 ? 15.182 26.241 23.815 1.00 95.69 234 ASN A O 1
ATOM 1909 N N . ASP A 1 235 ? 14.503 28.213 22.959 1.00 93.12 235 ASP A N 1
ATOM 1910 C CA . ASP A 1 235 ? 13.104 27.808 22.786 1.00 93.12 235 ASP A CA 1
ATOM 1911 C C . ASP A 1 235 ? 12.992 26.678 21.751 1.00 93.12 235 ASP A C 1
ATOM 1913 O O . ASP A 1 235 ? 12.234 25.730 21.932 1.00 93.12 235 ASP A O 1
ATOM 1917 N N . ALA A 1 236 ? 13.788 26.741 20.676 1.00 91.56 236 ALA A N 1
ATOM 1918 C CA . ALA A 1 236 ? 13.849 25.684 19.672 1.00 91.56 236 ALA A CA 1
ATOM 1919 C C . ALA A 1 236 ? 14.400 24.374 20.257 1.00 91.56 236 ALA A C 1
ATOM 1921 O O . ALA A 1 236 ? 13.889 23.302 19.943 1.00 91.56 236 ALA A O 1
ATOM 1922 N N . LEU A 1 237 ? 15.419 24.450 21.120 1.00 93.00 237 LEU A N 1
ATOM 1923 C CA . LEU A 1 237 ? 15.979 23.288 21.809 1.00 93.00 237 LEU A CA 1
ATOM 1924 C C . LEU A 1 237 ? 14.976 22.678 22.795 1.00 93.00 237 LEU A C 1
ATOM 1926 O O . LEU A 1 237 ? 14.859 21.457 22.859 1.00 93.00 237 LEU A O 1
ATOM 1930 N N . GLU A 1 238 ? 14.256 23.507 23.550 1.00 94.06 238 GLU A N 1
ATOM 1931 C CA . GLU A 1 238 ? 13.216 23.053 24.475 1.00 94.06 238 GLU A CA 1
ATOM 1932 C C . GLU A 1 238 ? 12.092 22.334 23.721 1.00 94.06 238 GLU A C 1
ATOM 1934 O O . GLU A 1 238 ? 11.826 21.168 24.006 1.00 94.06 238 GLU A O 1
ATOM 1939 N N . GLN A 1 239 ? 11.534 22.955 22.676 1.00 91.56 239 GLN A N 1
ATOM 1940 C CA . GLN A 1 239 ? 10.494 22.334 21.846 1.00 91.56 239 GLN A CA 1
ATOM 1941 C C . GLN A 1 239 ? 10.970 21.049 21.168 1.00 91.56 239 GLN A C 1
ATOM 1943 O O . GLN A 1 239 ? 10.226 20.075 21.087 1.00 91.56 239 GLN A O 1
ATOM 1948 N N . PHE A 1 240 ? 12.212 21.016 20.682 1.00 90.88 240 PHE A N 1
ATOM 1949 C CA . PHE A 1 240 ? 12.778 19.806 20.095 1.00 90.88 240 PHE A CA 1
ATOM 1950 C C . PHE A 1 240 ? 12.849 18.661 21.113 1.00 90.88 240 PHE A C 1
ATOM 1952 O O . PHE A 1 240 ? 12.501 17.531 20.778 1.00 90.88 240 PHE A O 1
ATOM 1959 N N . ASN A 1 241 ? 13.243 18.948 22.357 1.00 92.62 241 ASN A N 1
ATOM 1960 C CA . ASN A 1 241 ? 13.299 17.944 23.419 1.00 92.62 241 ASN A CA 1
ATOM 1961 C C . ASN A 1 241 ? 11.911 17.450 23.850 1.00 92.62 241 ASN A C 1
ATOM 1963 O O . ASN A 1 241 ? 11.796 16.304 24.263 1.00 92.62 241 ASN A O 1
ATOM 1967 N N . GLU A 1 242 ? 10.865 18.275 23.752 1.00 92.62 242 GLU A N 1
ATOM 1968 C CA . GLU A 1 242 ? 9.484 17.843 24.023 1.00 92.62 242 GLU A CA 1
ATOM 1969 C C . GLU A 1 242 ? 8.921 16.896 22.947 1.00 92.62 242 GLU A C 1
ATOM 1971 O O . GLU A 1 242 ? 7.981 16.148 23.217 1.00 92.62 242 GLU A O 1
ATOM 1976 N N . LEU A 1 243 ? 9.471 16.934 21.727 1.00 88.00 243 LEU A N 1
ATOM 1977 C CA . LEU A 1 243 ? 9.013 16.137 20.583 1.00 88.00 243 LEU A CA 1
ATOM 1978 C C . LEU A 1 243 ? 9.716 14.774 20.434 1.00 88.00 243 LEU A C 1
ATOM 1980 O O . LEU A 1 243 ? 9.234 13.949 19.651 1.00 88.00 243 LEU A O 1
ATOM 1984 N N . LEU A 1 244 ? 10.845 14.557 21.121 1.00 81.69 244 LEU A N 1
ATOM 1985 C CA . LEU A 1 244 ? 11.630 13.311 21.106 1.00 81.69 244 LEU A CA 1
ATOM 1986 C C . LEU A 1 244 ? 11.155 12.305 22.163 1.00 81.69 244 LEU A C 1
ATOM 1988 O O . LEU A 1 244 ? 11.136 11.098 21.824 1.00 81.69 244 LEU A O 1
#

Foldseek 3Di:
DKKKKKKFAPDPQDGDPVLQVLLQVVVLVVAVPDKDWDDDRGMIMIMRHNPDDFNDPPDPQDAAPVNQKTKDKDWAQPCLVVLVVVCVVVVDDFDTPGSNHSQNNLCVPQPPNSLVVTDIFIWMWMAGNVQRKIKIDGAQQRNQWKKWAAFPNMIMMISDPVSVVSDPRFDQAADPVQVVCCVVVVGGDAQDHRGPRMGIQHHQKMWMQHPVGIDIDHNHDDDPDCPCVPPDPVNVVVVVVVVD